Protein AF-A0A2E0M430-F1 (afdb_monomer)

Radius of gyration: 18.65 Å; Cα contacts (8 Å, |Δi|>4): 397; chains: 1; bounding box: 48×38×46 Å

pLDDT: mean 89.62, std 14.91, range [31.72, 98.62]

Mean predicted aligned error: 10.92 Å

Structure (mmCIF, N/CA/C/O backbone):
data_AF-A0A2E0M430-F1
#
_entry.id   AF-A0A2E0M430-F1
#
loop_
_atom_site.group_PDB
_atom_site.id
_atom_site.type_symbol
_atom_site.label_atom_id
_atom_site.label_alt_id
_atom_site.label_comp_id
_atom_site.label_asym_id
_atom_site.label_entity_id
_atom_site.label_seq_id
_atom_site.pdbx_PDB_ins_code
_atom_site.Cartn_x
_atom_site.Cartn_y
_atom_site.Cartn_z
_atom_site.occupancy
_atom_site.B_iso_or_equiv
_atom_site.auth_seq_id
_atom_site.auth_comp_id
_atom_site.auth_asym_id
_atom_site.auth_atom_id
_atom_site.pdbx_PDB_model_num
ATOM 1 N N . MET A 1 1 ? 31.545 7.958 -3.749 1.00 36.84 1 MET A N 1
ATOM 2 C CA . MET A 1 1 ? 31.558 6.538 -4.161 1.00 36.84 1 MET A CA 1
ATOM 3 C C . MET A 1 1 ? 31.028 6.498 -5.579 1.00 36.84 1 MET A C 1
ATOM 5 O O . MET A 1 1 ? 30.070 7.212 -5.842 1.00 36.84 1 MET A O 1
ATOM 9 N N . ALA A 1 2 ? 31.711 5.806 -6.490 1.00 31.72 2 ALA A N 1
ATOM 10 C CA . ALA A 1 2 ? 31.330 5.776 -7.898 1.00 31.72 2 ALA A CA 1
ATOM 11 C C . ALA A 1 2 ? 29.952 5.115 -8.036 1.00 31.72 2 ALA A C 1
ATOM 13 O O . ALA A 1 2 ? 29.772 3.980 -7.598 1.00 31.72 2 ALA A O 1
ATOM 14 N N . HIS A 1 3 ? 28.984 5.845 -8.589 1.00 38.06 3 HIS A N 1
ATOM 15 C CA . HIS A 1 3 ? 27.772 5.244 -9.122 1.00 38.06 3 HIS A CA 1
ATOM 16 C C . HIS A 1 3 ? 28.215 4.299 -10.240 1.00 38.06 3 HIS A C 1
ATOM 18 O O . HIS A 1 3 ? 28.780 4.756 -11.229 1.00 38.06 3 HIS A O 1
ATOM 24 N N . ILE A 1 4 ? 28.029 2.992 -10.067 1.00 46.56 4 ILE A N 1
ATOM 25 C CA . ILE A 1 4 ? 28.077 2.079 -11.208 1.00 46.56 4 ILE A CA 1
ATOM 26 C C . ILE A 1 4 ? 26.685 2.175 -11.823 1.00 46.56 4 ILE A C 1
ATOM 28 O O . ILE A 1 4 ? 25.746 1.519 -11.377 1.00 46.56 4 ILE A O 1
ATOM 32 N N . GLU A 1 5 ? 26.530 3.119 -12.745 1.00 54.91 5 GLU A N 1
ATOM 33 C CA . GLU A 1 5 ? 25.346 3.218 -13.588 1.00 54.91 5 GLU A CA 1
ATOM 34 C C . GLU A 1 5 ? 25.399 2.063 -14.595 1.00 54.91 5 GLU A C 1
ATOM 36 O O . GLU A 1 5 ? 26.363 1.932 -15.347 1.00 54.91 5 GLU A O 1
ATOM 41 N N . SER A 1 6 ? 24.388 1.190 -14.584 1.00 75.62 6 SER A N 1
ATOM 42 C CA . SER A 1 6 ? 24.166 0.263 -15.692 1.00 75.62 6 SER A CA 1
ATOM 43 C C . SER A 1 6 ? 23.549 1.072 -16.832 1.00 75.62 6 SER A C 1
ATOM 45 O O . SER A 1 6 ? 22.394 1.500 -16.743 1.00 75.62 6 SER A O 1
ATOM 47 N N . GLU A 1 7 ? 24.318 1.327 -17.880 1.00 85.25 7 GLU A N 1
ATOM 48 C CA . GLU A 1 7 ? 23.845 2.062 -19.045 1.00 85.25 7 GLU A CA 1
ATOM 49 C C . GLU A 1 7 ? 23.079 1.123 -19.972 1.00 85.25 7 GLU A C 1
ATOM 51 O O . GLU A 1 7 ? 23.437 -0.041 -20.162 1.00 85.25 7 GLU A O 1
ATOM 56 N N . PHE A 1 8 ? 21.992 1.631 -20.544 1.00 89.75 8 PHE A N 1
ATOM 57 C CA . PHE A 1 8 ? 21.280 0.933 -21.604 1.00 89.75 8 PHE A CA 1
ATOM 58 C C . PHE A 1 8 ? 22.184 0.822 -22.837 1.00 89.75 8 PHE A C 1
ATOM 60 O O . PHE A 1 8 ? 22.677 1.835 -23.331 1.00 89.75 8 PHE A O 1
ATOM 67 N N . GLU A 1 9 ? 22.354 -0.389 -23.367 1.00 91.31 9 GLU A N 1
ATOM 68 C CA . GLU A 1 9 ? 23.136 -0.605 -24.584 1.00 91.31 9 GLU A CA 1
ATOM 69 C C . GLU A 1 9 ? 22.251 -0.638 -25.830 1.00 91.31 9 GLU A C 1
ATOM 71 O O . GLU A 1 9 ? 22.467 0.112 -26.783 1.00 91.31 9 GLU A O 1
ATOM 76 N N . ARG A 1 10 ? 21.275 -1.555 -25.864 1.00 91.94 10 ARG A N 1
ATOM 77 C CA . ARG A 1 10 ? 20.432 -1.797 -27.044 1.00 91.94 10 ARG A CA 1
ATOM 78 C C . ARG A 1 10 ? 19.183 -2.608 -26.720 1.00 91.94 10 ARG A C 1
ATOM 80 O O . ARG A 1 10 ? 19.092 -3.262 -25.682 1.00 91.94 10 ARG A O 1
ATOM 87 N N . HIS A 1 11 ? 18.266 -2.616 -27.681 1.00 94.06 11 HIS A N 1
ATOM 88 C CA . HIS A 1 11 ? 17.138 -3.538 -27.736 1.00 94.06 11 HIS A CA 1
ATOM 89 C C . HIS A 1 11 ? 17.471 -4.791 -28.564 1.00 94.06 11 HIS A C 1
ATOM 91 O O . HIS A 1 11 ? 18.185 -4.712 -29.564 1.00 94.06 11 HIS A O 1
ATOM 97 N N . GLU A 1 12 ? 16.919 -5.932 -28.161 1.00 93.00 12 GLU A N 1
ATOM 98 C CA . GLU A 1 12 ? 17.000 -7.236 -28.820 1.00 93.00 12 GLU A CA 1
ATOM 99 C C . GLU A 1 12 ? 15.613 -7.914 -28.870 1.00 93.00 12 GLU A C 1
ATOM 101 O O . GLU A 1 12 ? 14.708 -7.556 -28.102 1.00 93.00 12 GLU A O 1
ATOM 106 N N . PRO A 1 13 ? 15.436 -8.936 -29.727 1.00 93.56 13 PRO A N 1
ATOM 107 C CA . PRO A 1 13 ? 14.280 -9.816 -29.657 1.00 93.56 13 PRO A CA 1
ATOM 108 C C . PRO A 1 13 ? 14.207 -10.571 -28.323 1.00 93.56 13 PRO A C 1
ATOM 110 O O . PRO A 1 13 ? 15.214 -11.027 -27.774 1.00 93.56 13 PRO A O 1
ATOM 113 N N . CYS A 1 14 ? 12.997 -10.738 -27.793 1.00 90.81 14 CYS A N 1
ATOM 114 C CA . CYS A 1 14 ? 12.747 -11.529 -26.598 1.00 90.81 14 CYS A CA 1
ATOM 115 C C . CYS A 1 14 ? 12.409 -12.975 -26.966 1.00 90.81 14 CYS A C 1
ATOM 117 O O . CYS A 1 14 ? 11.345 -13.251 -27.513 1.00 90.81 14 CYS A O 1
ATOM 119 N N . GLU A 1 15 ? 13.267 -13.913 -26.572 1.00 90.88 15 GLU A N 1
ATOM 120 C CA . GLU A 1 15 ? 13.052 -15.350 -26.790 1.00 90.88 15 GLU A CA 1
ATOM 121 C C . GLU A 1 15 ? 11.847 -15.909 -26.016 1.00 90.88 15 GLU A C 1
ATOM 123 O O . GLU A 1 15 ? 11.256 -16.899 -26.434 1.00 90.88 15 GLU A O 1
ATOM 128 N N . ASN A 1 16 ? 11.452 -15.271 -24.906 1.00 88.44 16 ASN A N 1
ATOM 129 C CA . ASN A 1 16 ? 10.376 -15.774 -24.050 1.00 88.44 16 ASN A CA 1
ATOM 130 C C . ASN A 1 16 ? 8.971 -15.406 -24.558 1.00 88.44 16 ASN A C 1
ATOM 132 O O . ASN A 1 16 ? 8.047 -16.203 -24.446 1.00 88.44 16 ASN A O 1
ATOM 136 N N . CYS A 1 17 ? 8.787 -14.199 -25.104 1.00 89.00 17 CYS A N 1
ATOM 137 C CA . CYS A 1 17 ? 7.479 -13.747 -25.601 1.00 89.00 17 CYS A CA 1
ATOM 138 C C . CYS A 1 17 ? 7.423 -13.484 -27.108 1.00 89.00 17 CYS A C 1
ATOM 140 O O . CYS A 1 17 ? 6.365 -13.123 -27.616 1.00 89.00 17 CYS A O 1
ATOM 142 N N . GLY A 1 18 ? 8.539 -13.638 -27.825 1.00 88.31 18 GLY A N 1
ATOM 143 C CA . GLY A 1 18 ? 8.613 -13.428 -29.271 1.00 88.31 18 GLY A CA 1
ATOM 144 C C . GLY A 1 18 ? 8.567 -11.962 -29.711 1.00 88.31 18 GLY A C 1
ATOM 145 O O . GLY A 1 18 ? 8.446 -11.697 -30.904 1.00 88.31 18 GLY A O 1
ATOM 146 N N . SER A 1 19 ? 8.654 -11.001 -28.783 1.00 90.38 19 SER A N 1
ATOM 147 C CA . SER A 1 19 ? 8.778 -9.585 -29.146 1.00 90.38 19 SER A CA 1
ATOM 148 C C . SER A 1 19 ? 10.060 -9.346 -29.949 1.00 90.38 19 SER A C 1
ATOM 150 O O . SER A 1 19 ? 11.094 -9.936 -29.649 1.00 90.38 19 SER A O 1
ATOM 152 N N . SER A 1 20 ? 10.003 -8.471 -30.951 1.00 89.25 20 SER A N 1
ATOM 153 C CA . SER A 1 20 ? 11.133 -8.130 -31.822 1.00 89.25 20 SER A CA 1
ATOM 154 C C . SER A 1 20 ? 12.193 -7.242 -31.169 1.00 89.25 20 SER A C 1
ATOM 156 O O . SER A 1 20 ? 13.351 -7.294 -31.570 1.00 89.25 20 SER A O 1
ATOM 158 N N . ASP A 1 21 ? 11.803 -6.413 -30.205 1.00 88.88 21 ASP A N 1
ATOM 159 C CA . ASP A 1 21 ? 12.603 -5.274 -29.742 1.00 88.88 21 ASP A CA 1
ATOM 160 C C . ASP A 1 21 ? 12.338 -4.882 -28.279 1.00 88.88 21 ASP A C 1
ATOM 162 O O . ASP A 1 21 ? 12.899 -3.912 -27.783 1.00 88.88 21 ASP A O 1
ATOM 166 N N . ALA A 1 22 ? 11.515 -5.627 -27.537 1.00 88.31 22 ALA A N 1
ATOM 167 C CA . ALA A 1 22 ? 11.206 -5.259 -26.156 1.00 88.31 22 ALA A CA 1
ATOM 168 C C . ALA A 1 22 ? 12.265 -5.678 -25.127 1.00 88.31 22 ALA A C 1
ATOM 170 O O . ALA A 1 22 ? 12.126 -5.315 -23.961 1.00 88.31 22 ALA A O 1
ATOM 171 N N . LYS A 1 23 ? 13.270 -6.489 -25.483 1.00 94.81 23 LYS A N 1
ATOM 172 C CA . LYS A 1 23 ? 14.323 -6.915 -24.546 1.00 94.81 23 LYS A CA 1
ATOM 173 C C . LYS A 1 23 ? 15.443 -5.878 -24.543 1.00 94.81 23 LYS A C 1
ATOM 175 O O . LYS A 1 23 ? 16.170 -5.777 -25.520 1.00 94.81 23 LYS A O 1
ATOM 180 N N . ALA A 1 24 ? 15.606 -5.127 -23.460 1.00 93.81 24 ALA A N 1
ATOM 181 C CA . ALA A 1 24 ? 16.749 -4.238 -23.276 1.00 93.81 24 ALA A CA 1
ATOM 182 C C . ALA A 1 24 ? 17.939 -4.986 -22.668 1.00 93.81 24 ALA A C 1
ATOM 184 O O . ALA A 1 24 ? 17.765 -5.770 -21.732 1.00 93.81 24 ALA A O 1
ATOM 185 N N . ILE A 1 25 ? 19.131 -4.721 -23.201 1.00 91.56 25 ILE A N 1
ATOM 186 C CA . ILE A 1 25 ? 20.424 -5.179 -22.685 1.00 91.56 25 ILE A CA 1
ATOM 187 C C . ILE A 1 25 ? 21.137 -3.994 -22.034 1.00 91.56 25 ILE A C 1
ATOM 189 O O . ILE A 1 25 ? 21.168 -2.903 -22.612 1.00 91.56 25 ILE A O 1
ATOM 193 N N . TYR A 1 26 ? 21.707 -4.219 -20.853 1.00 91.06 26 TYR A N 1
ATOM 194 C CA . TYR A 1 26 ? 22.439 -3.216 -20.084 1.00 91.06 26 TYR A CA 1
ATOM 195 C C . TYR A 1 26 ? 23.925 -3.569 -19.984 1.00 91.06 26 TYR A C 1
ATOM 197 O O . TYR A 1 26 ? 24.311 -4.729 -20.139 1.00 91.06 26 TYR A O 1
ATOM 205 N N . SER A 1 27 ? 24.755 -2.560 -19.718 1.00 86.88 27 SER A N 1
ATOM 206 C CA . SER A 1 27 ? 26.220 -2.668 -19.723 1.00 86.88 27 SER A CA 1
ATOM 207 C C . SER A 1 27 ? 26.807 -3.602 -18.656 1.00 86.88 27 SER A C 1
ATOM 209 O O . SER A 1 27 ? 27.938 -4.060 -18.787 1.00 86.88 27 SER A O 1
ATOM 211 N N . ASP A 1 28 ? 26.043 -3.934 -17.617 1.00 78.62 28 ASP A N 1
ATOM 212 C CA . ASP A 1 28 ? 26.389 -4.929 -16.589 1.00 78.62 28 ASP A CA 1
ATOM 213 C C . ASP A 1 28 ? 25.981 -6.370 -16.984 1.00 78.62 28 ASP A C 1
ATOM 215 O O . ASP A 1 28 ? 26.118 -7.322 -16.210 1.00 78.62 28 ASP A O 1
ATOM 219 N N . GLY A 1 29 ? 25.474 -6.547 -18.207 1.00 82.69 29 GLY A N 1
ATOM 220 C CA . GLY A 1 29 ? 25.079 -7.825 -18.786 1.00 82.69 29 GLY A CA 1
ATOM 221 C C . GLY A 1 29 ? 23.689 -8.313 -18.377 1.00 82.69 29 GLY A C 1
ATOM 222 O O . GLY A 1 29 ? 23.277 -9.377 -18.846 1.00 82.69 29 GLY A O 1
ATOM 223 N N . HIS A 1 30 ? 22.948 -7.591 -17.526 1.00 87.12 30 HIS A N 1
ATOM 224 C CA . HIS A 1 30 ? 21.564 -7.967 -17.240 1.00 87.12 30 HIS A CA 1
ATOM 225 C C . HIS A 1 30 ? 20.644 -7.583 -18.409 1.00 87.12 30 HIS A C 1
ATOM 227 O O . HIS A 1 30 ? 20.937 -6.683 -19.199 1.00 87.12 30 HIS A O 1
ATOM 233 N N . SER A 1 31 ? 19.508 -8.273 -18.531 1.00 91.12 31 SER A N 1
ATOM 234 C CA . SER A 1 31 ? 18.478 -7.908 -19.510 1.00 91.12 31 SER A CA 1
ATOM 235 C C . SER A 1 31 ? 17.102 -7.819 -18.878 1.00 91.12 31 SER A C 1
ATOM 237 O O . SER A 1 31 ? 16.826 -8.514 -17.899 1.00 91.12 31 SER A O 1
ATOM 239 N N . PHE A 1 32 ? 16.236 -6.975 -19.434 1.00 91.88 32 PHE A N 1
ATOM 240 C CA . PHE A 1 32 ? 14.836 -6.855 -19.032 1.00 91.88 32 PHE A CA 1
ATOM 241 C C . PHE A 1 32 ? 13.941 -6.711 -20.262 1.00 91.88 32 PHE A C 1
ATOM 243 O O . PHE A 1 32 ? 14.184 -5.860 -21.115 1.00 91.88 32 PHE A O 1
ATOM 250 N N . CYS A 1 33 ? 12.899 -7.538 -20.367 1.00 91.69 33 CYS A N 1
ATOM 251 C CA . CYS A 1 33 ? 11.902 -7.406 -21.424 1.00 91.69 33 CYS A CA 1
ATOM 252 C C . CYS A 1 33 ? 10.705 -6.565 -20.974 1.00 91.69 33 CYS A C 1
ATOM 254 O O . CYS A 1 33 ? 9.961 -6.979 -20.091 1.00 91.69 33 CYS A O 1
ATOM 256 N N . PHE A 1 34 ? 10.447 -5.444 -21.645 1.00 89.44 34 PHE A N 1
ATOM 257 C CA . PHE A 1 34 ? 9.330 -4.544 -21.335 1.00 89.44 34 PHE A CA 1
ATOM 258 C C . PHE A 1 34 ? 7.941 -5.092 -21.700 1.00 89.44 34 PHE A C 1
ATOM 260 O O . PHE A 1 34 ? 6.943 -4.487 -21.332 1.00 89.44 34 PHE A O 1
ATOM 267 N N . VAL A 1 35 ? 7.856 -6.232 -22.399 1.00 85.56 35 VAL A N 1
ATOM 268 C CA . VAL A 1 35 ? 6.575 -6.877 -22.750 1.00 85.56 35 VAL A CA 1
ATOM 269 C C . VAL A 1 35 ? 6.210 -7.981 -21.761 1.00 85.56 35 VAL A C 1
ATOM 271 O O . VAL A 1 35 ? 5.104 -8.002 -21.235 1.00 85.56 35 VAL A O 1
ATOM 274 N N . CYS A 1 36 ? 7.120 -8.923 -21.505 1.00 86.62 36 CYS A N 1
ATOM 275 C CA . CYS A 1 36 ? 6.838 -10.078 -20.641 1.00 86.62 36 CYS A CA 1
ATOM 276 C C . CYS A 1 36 ? 7.498 -9.999 -19.263 1.00 86.62 36 CYS A C 1
ATOM 278 O O . CYS A 1 36 ? 7.412 -10.949 -18.489 1.00 86.62 36 CYS A O 1
ATOM 280 N N . HIS A 1 37 ? 8.202 -8.901 -18.978 1.00 86.44 37 HIS A N 1
ATOM 281 C CA . HIS A 1 37 ? 8.904 -8.633 -17.719 1.00 86.44 37 HIS A CA 1
ATOM 282 C C . HIS A 1 37 ? 9.927 -9.711 -17.330 1.00 86.44 37 HIS A C 1
ATOM 284 O O . HIS A 1 37 ? 10.316 -9.833 -16.169 1.00 86.44 37 HIS A O 1
ATOM 290 N N . THR A 1 38 ? 10.389 -10.501 -18.305 1.00 84.62 38 THR A N 1
ATOM 291 C CA . THR A 1 38 ? 11.452 -11.487 -18.092 1.00 84.62 38 THR A CA 1
ATOM 292 C C . THR A 1 38 ? 12.774 -10.757 -17.899 1.00 84.62 38 THR A C 1
ATOM 294 O O . THR A 1 38 ? 13.161 -9.952 -18.748 1.00 84.62 38 THR A O 1
ATOM 297 N N . ARG A 1 39 ? 13.456 -11.041 -16.783 1.00 88.19 39 ARG A N 1
ATOM 298 C CA . ARG A 1 39 ? 14.770 -10.489 -16.439 1.00 88.19 39 ARG A CA 1
ATOM 299 C C . ARG A 1 39 ? 15.815 -11.600 -16.413 1.00 88.19 39 ARG A C 1
ATOM 301 O O . ARG A 1 39 ? 15.568 -12.639 -15.806 1.00 88.19 39 ARG A O 1
ATOM 308 N N . THR A 1 40 ? 16.978 -11.368 -17.014 1.00 87.38 40 THR A N 1
ATOM 309 C CA . THR A 1 40 ? 18.158 -12.236 -16.852 1.00 87.38 40 THR A CA 1
ATOM 310 C C . THR A 1 40 ? 19.217 -11.512 -16.036 1.00 87.38 40 THR A C 1
ATOM 312 O O . THR A 1 40 ? 19.417 -10.311 -16.217 1.00 87.38 40 THR A O 1
ATOM 315 N N . SER A 1 41 ? 19.885 -12.229 -15.137 1.00 79.50 41 SER A N 1
ATOM 316 C CA . SER A 1 41 ? 21.014 -11.699 -14.367 1.00 79.50 41 SER A CA 1
ATOM 317 C C . SER A 1 41 ? 22.242 -11.511 -15.266 1.00 79.50 41 SER A C 1
ATOM 319 O O . SER A 1 41 ? 22.431 -12.289 -16.201 1.00 79.50 41 SER A O 1
ATOM 321 N N . GLY A 1 42 ? 23.044 -10.478 -14.995 1.00 75.56 42 GLY A N 1
ATOM 322 C CA . GLY A 1 42 ? 24.312 -10.221 -15.683 1.00 75.56 42 GLY A CA 1
ATOM 323 C C . GLY A 1 42 ? 25.481 -11.056 -15.153 1.00 75.56 42 GLY A C 1
ATOM 324 O O . GLY A 1 42 ? 25.305 -11.898 -14.272 1.00 75.56 42 GLY A O 1
ATOM 325 N N . ASN A 1 43 ? 26.677 -10.819 -15.704 1.00 58.94 43 ASN A N 1
ATOM 326 C CA . ASN A 1 43 ? 27.905 -11.576 -15.397 1.00 58.94 43 ASN A CA 1
ATOM 327 C C . ASN A 1 43 ? 28.525 -11.244 -14.033 1.00 58.94 43 ASN A C 1
ATOM 329 O O . ASN A 1 43 ? 29.445 -11.929 -13.589 1.00 58.94 43 ASN A O 1
ATOM 333 N N . GLU A 1 44 ? 28.018 -10.222 -13.358 1.00 51.03 44 GLU A N 1
ATOM 334 C CA . GLU A 1 44 ? 28.386 -9.901 -11.992 1.00 51.03 44 GLU A CA 1
ATOM 335 C C . GLU A 1 44 ? 27.151 -10.107 -11.115 1.00 51.03 44 GLU A C 1
ATOM 337 O O . GLU A 1 44 ? 26.075 -9.581 -11.404 1.00 51.03 44 GLU A O 1
ATOM 342 N N . GLU A 1 45 ? 27.291 -10.873 -10.027 1.00 44.47 45 GLU A N 1
ATOM 343 C CA . GLU A 1 45 ? 26.371 -10.783 -8.893 1.00 44.47 45 GLU A CA 1
ATOM 344 C C . GLU A 1 45 ? 26.530 -9.385 -8.281 1.00 44.47 45 GLU A C 1
ATOM 346 O O . GLU A 1 45 ? 27.162 -9.189 -7.240 1.00 44.47 45 GLU A O 1
ATOM 351 N N . THR A 1 46 ? 25.990 -8.372 -8.953 1.00 42.41 46 THR A N 1
ATOM 352 C CA . THR A 1 46 ? 25.855 -7.033 -8.410 1.00 42.41 46 THR A CA 1
ATOM 353 C C . THR A 1 46 ? 24.811 -7.118 -7.306 1.00 42.41 46 THR A C 1
ATOM 355 O O . THR A 1 46 ? 23.606 -6.951 -7.495 1.00 42.41 46 THR A O 1
ATOM 358 N N . ASN A 1 47 ? 25.291 -7.408 -6.095 1.00 40.56 47 ASN A N 1
ATOM 359 C CA . ASN A 1 47 ? 24.605 -7.033 -4.872 1.00 40.56 47 ASN A CA 1
ATOM 360 C C . ASN A 1 47 ? 24.418 -5.514 -4.932 1.00 40.56 47 ASN A C 1
ATOM 362 O O . ASN A 1 47 ? 25.280 -4.752 -4.490 1.00 40.56 47 ASN A O 1
ATOM 366 N N . HIS A 1 48 ? 23.296 -5.067 -5.498 1.00 40.06 48 HIS A N 1
ATOM 367 C CA . HIS A 1 48 ? 22.802 -3.705 -5.366 1.00 40.06 48 HIS A CA 1
ATOM 368 C C . HIS A 1 48 ? 22.397 -3.485 -3.905 1.00 40.06 48 HIS A C 1
ATOM 370 O O . HIS A 1 48 ? 21.229 -3.299 -3.577 1.00 40.06 48 HIS A O 1
ATOM 376 N N . ASN A 1 49 ? 23.376 -3.486 -3.003 1.00 37.62 49 ASN A N 1
ATOM 377 C CA . ASN A 1 49 ? 23.239 -2.892 -1.691 1.00 37.62 49 ASN A CA 1
ATOM 378 C C . ASN A 1 49 ? 23.302 -1.378 -1.894 1.00 37.62 49 ASN A C 1
ATOM 380 O O . ASN A 1 49 ? 24.266 -0.714 -1.515 1.00 37.62 49 ASN A O 1
ATOM 384 N N . HIS A 1 50 ? 22.246 -0.814 -2.485 1.00 40.12 50 HIS A N 1
ATOM 385 C CA . HIS A 1 50 ? 21.867 0.538 -2.121 1.00 40.12 50 HIS A CA 1
ATOM 386 C C . HIS A 1 50 ? 21.524 0.466 -0.637 1.00 40.12 50 HIS A C 1
ATOM 388 O O . HIS A 1 50 ? 20.397 0.155 -0.259 1.00 40.12 50 HIS A O 1
ATOM 394 N N . ALA A 1 51 ? 22.525 0.695 0.211 1.00 39.06 51 ALA A N 1
ATOM 395 C CA . ALA A 1 51 ? 22.313 1.003 1.610 1.00 39.06 51 ALA A CA 1
ATOM 396 C C . ALA A 1 51 ? 21.604 2.363 1.650 1.00 39.06 51 ALA A C 1
ATOM 398 O O . ALA A 1 51 ? 22.218 3.411 1.845 1.00 39.06 51 ALA A O 1
ATOM 399 N N . MET A 1 52 ? 20.301 2.348 1.366 1.00 46.91 52 MET A N 1
ATOM 400 C CA . MET A 1 52 ? 19.417 3.449 1.687 1.00 46.91 52 MET A CA 1
ATOM 401 C C . MET A 1 52 ? 19.508 3.658 3.194 1.00 46.91 52 MET A C 1
ATOM 403 O O . MET A 1 52 ? 19.651 2.699 3.953 1.00 46.91 52 MET A O 1
ATOM 407 N N . SER A 1 53 ? 19.476 4.920 3.617 1.00 46.59 53 SER A N 1
ATOM 408 C CA . SER A 1 53 ? 19.427 5.300 5.027 1.00 46.59 53 SER A CA 1
ATOM 409 C C . SER A 1 53 ? 18.426 4.407 5.770 1.00 46.59 53 SER A C 1
ATOM 411 O O . SER A 1 53 ? 17.217 4.547 5.600 1.00 46.59 53 SER A O 1
ATOM 413 N N . THR A 1 54 ? 18.931 3.497 6.604 1.00 53.38 54 THR A N 1
ATOM 414 C CA . THR A 1 54 ? 18.123 2.565 7.406 1.00 53.38 54 THR A CA 1
ATOM 415 C C . THR A 1 54 ? 17.357 3.274 8.521 1.00 53.38 54 THR A C 1
ATOM 417 O O . THR A 1 54 ? 16.498 2.679 9.163 1.00 53.38 54 THR A O 1
ATOM 420 N N . ASN A 1 55 ? 17.646 4.558 8.751 1.00 65.69 55 ASN A N 1
ATOM 421 C CA . ASN A 1 55 ? 17.017 5.376 9.774 1.00 65.69 55 ASN A CA 1
ATOM 422 C C . ASN A 1 55 ? 15.884 6.213 9.160 1.00 65.69 55 ASN A C 1
ATOM 424 O O . ASN A 1 55 ? 15.978 7.434 9.037 1.00 65.69 55 ASN A O 1
ATOM 428 N N . VAL A 1 56 ? 14.831 5.535 8.700 1.00 82.19 56 VAL A N 1
ATOM 429 C CA . VAL A 1 56 ? 13.622 6.200 8.199 1.00 82.19 56 VAL A CA 1
ATOM 430 C C . VAL A 1 56 ? 12.908 6.845 9.375 1.00 82.19 56 VAL A C 1
ATOM 432 O O . VAL A 1 56 ? 12.630 6.194 10.379 1.00 82.19 56 VAL A O 1
ATOM 435 N N . GLN A 1 57 ? 12.600 8.130 9.245 1.00 89.88 57 GLN A N 1
ATOM 436 C CA . GLN A 1 57 ? 11.840 8.884 10.232 1.00 89.88 57 GLN A CA 1
ATOM 437 C C . GLN A 1 57 ? 10.528 9.348 9.615 1.00 89.88 57 GLN A C 1
ATOM 439 O O . GLN A 1 57 ? 10.458 9.660 8.425 1.00 89.88 57 GLN A O 1
ATOM 444 N N . ILE A 1 58 ? 9.482 9.412 10.435 1.00 93.62 58 ILE A N 1
ATOM 445 C CA . ILE A 1 58 ? 8.207 9.969 9.997 1.00 93.62 58 ILE A CA 1
ATOM 446 C C . ILE A 1 58 ? 8.365 11.481 9.823 1.00 93.62 58 ILE A C 1
ATOM 448 O O . ILE A 1 58 ? 8.611 12.221 10.772 1.00 93.62 58 ILE A O 1
ATOM 452 N N . GLN A 1 59 ? 8.185 11.922 8.589 1.00 95.81 59 GLN A N 1
ATOM 453 C CA . GLN A 1 59 ? 8.118 13.304 8.141 1.00 95.81 59 GLN A CA 1
ATOM 454 C C . GLN A 1 59 ? 6.696 13.685 7.718 1.00 95.81 59 GLN A C 1
ATOM 456 O O . GLN A 1 59 ? 5.914 12.849 7.241 1.00 95.81 59 GLN A O 1
ATOM 461 N N . GLY A 1 60 ? 6.391 14.973 7.856 1.00 96.38 60 GLY A N 1
ATOM 462 C CA . GLY A 1 60 ? 5.076 15.524 7.562 1.00 96.38 60 GLY A CA 1
ATOM 463 C C . GLY A 1 60 ? 4.019 15.181 8.612 1.00 96.38 60 GLY A C 1
ATOM 464 O O . GLY A 1 60 ? 4.310 14.662 9.690 1.00 96.38 60 GLY A O 1
ATOM 465 N N . SER A 1 61 ? 2.766 15.481 8.286 1.00 97.88 61 SER A N 1
ATOM 466 C CA . SER A 1 61 ? 1.612 15.183 9.136 1.00 97.88 61 SER A CA 1
ATOM 467 C C . SER A 1 61 ? 0.399 14.755 8.317 1.00 97.88 61 SER A C 1
ATOM 469 O O . SER A 1 61 ? 0.313 15.009 7.111 1.00 97.88 61 SER A O 1
ATOM 471 N N . ALA A 1 62 ? -0.556 14.085 8.963 1.00 97.88 62 ALA A N 1
ATOM 472 C CA . ALA A 1 62 ? -1.838 13.794 8.342 1.00 97.88 62 ALA A CA 1
ATOM 473 C C . ALA A 1 62 ? -2.558 15.099 7.983 1.00 97.88 62 ALA A C 1
ATOM 475 O O . ALA A 1 62 ? -2.622 16.032 8.778 1.00 97.88 62 ALA A O 1
ATOM 476 N N . GLN A 1 63 ? -3.106 15.152 6.772 1.00 98.06 63 GLN A N 1
ATOM 477 C CA . GLN A 1 63 ? -3.943 16.252 6.306 1.00 98.06 63 GLN A CA 1
ATOM 478 C C . GLN A 1 63 ? -5.058 15.692 5.433 1.00 98.06 63 GLN A C 1
ATOM 480 O O . GLN A 1 63 ? -4.861 14.715 4.710 1.00 98.06 63 GLN A O 1
ATOM 485 N N . ARG A 1 64 ? -6.227 16.336 5.450 1.00 97.75 64 ARG A N 1
ATOM 486 C CA . ARG A 1 64 ? -7.354 15.945 4.597 1.00 97.75 64 ARG A CA 1
ATOM 487 C C . ARG A 1 64 ? -7.000 16.077 3.110 1.00 97.75 64 ARG A C 1
ATOM 489 O O . ARG A 1 64 ? -6.679 17.166 2.633 1.00 97.75 64 ARG A O 1
ATOM 496 N N . LEU A 1 65 ? -7.181 15.008 2.334 1.00 97.19 65 LEU A N 1
ATOM 497 C CA . LEU A 1 65 ? -7.012 15.023 0.878 1.00 97.19 65 LEU A CA 1
ATOM 498 C C . LEU A 1 65 ? -8.346 15.348 0.192 1.00 97.19 65 LEU A C 1
ATOM 500 O O . LEU A 1 65 ? -9.040 14.469 -0.317 1.00 97.19 65 LEU A O 1
ATOM 504 N N . GLN A 1 66 ? -8.703 16.635 0.150 1.00 96.12 66 GLN A N 1
ATOM 505 C CA . GLN A 1 66 ? -10.018 17.108 -0.319 1.00 96.12 66 GLN A CA 1
ATOM 506 C C . GLN A 1 66 ? -10.416 16.581 -1.708 1.00 96.12 66 GLN A C 1
ATOM 508 O O . GLN A 1 66 ? -11.516 16.066 -1.872 1.00 96.12 66 GLN A O 1
ATOM 513 N N . LYS A 1 67 ? -9.507 16.636 -2.694 1.00 94.50 67 LYS A N 1
ATOM 514 C CA . LYS A 1 67 ? -9.770 16.165 -4.071 1.00 94.50 67 LYS A CA 1
ATOM 515 C C . LYS A 1 67 ? -10.019 14.656 -4.179 1.00 94.50 67 LYS A C 1
ATOM 517 O O . LYS A 1 67 ? -10.451 14.195 -5.228 1.00 94.50 67 LYS A O 1
ATOM 522 N N . ARG A 1 68 ? -9.687 13.892 -3.137 1.00 94.75 68 ARG A N 1
ATOM 523 C CA . ARG A 1 68 ? -9.869 12.437 -3.063 1.00 94.75 68 ARG A CA 1
ATOM 524 C C . ARG A 1 68 ? -10.973 12.031 -2.088 1.00 94.75 68 ARG A C 1
ATOM 526 O O . ARG A 1 68 ? -11.243 10.849 -1.956 1.00 94.75 68 ARG A O 1
ATOM 533 N N . GLY A 1 69 ? -11.578 12.992 -1.387 1.00 96.69 69 GLY A N 1
ATOM 534 C CA . GLY A 1 69 ? -12.577 12.708 -0.359 1.00 96.69 69 GLY A CA 1
ATOM 535 C C . GLY A 1 69 ? -12.029 12.015 0.895 1.00 96.69 69 GLY A C 1
ATOM 536 O O . GLY A 1 69 ? -12.828 11.610 1.724 1.00 96.69 69 GLY A O 1
ATOM 537 N N . ILE A 1 70 ? -10.706 11.912 1.075 1.00 98.38 70 ILE A N 1
ATOM 538 C CA . ILE A 1 70 ? -10.097 11.199 2.212 1.00 98.38 70 ILE A CA 1
ATOM 539 C C . ILE A 1 70 ? -9.906 12.161 3.387 1.00 98.38 70 ILE A C 1
ATOM 541 O O . ILE A 1 70 ? -9.320 13.238 3.229 1.00 98.38 70 ILE A O 1
ATOM 545 N N . THR A 1 71 ? -10.416 11.786 4.559 1.00 98.44 71 THR A N 1
ATOM 546 C CA . THR A 1 71 ? -10.340 12.558 5.802 1.00 98.44 71 THR A CA 1
ATOM 547 C C . THR A 1 71 ? -8.940 12.533 6.412 1.00 98.44 71 THR A C 1
ATOM 549 O O . THR A 1 71 ? -8.142 11.626 6.183 1.00 98.44 71 THR A O 1
ATOM 552 N N . GLU A 1 72 ? -8.642 13.531 7.246 1.00 98.44 72 GLU A N 1
ATOM 553 C CA . GLU A 1 72 ? -7.399 13.556 8.022 1.00 98.44 72 GLU A CA 1
ATOM 554 C C . GLU A 1 72 ? -7.283 12.344 8.960 1.00 98.44 72 GLU A C 1
ATOM 556 O O . GLU A 1 72 ? -6.193 11.808 9.128 1.00 98.44 72 GLU A O 1
ATOM 561 N N . GLN A 1 73 ? -8.400 11.857 9.512 1.00 98.19 73 GLN A N 1
ATOM 562 C CA . GLN A 1 73 ? -8.422 10.674 10.374 1.00 98.19 73 GLN A CA 1
ATOM 563 C C . GLN A 1 73 ? -7.949 9.419 9.629 1.00 98.19 73 GLN A C 1
ATOM 565 O O . GLN A 1 73 ? -7.133 8.662 10.158 1.00 98.19 73 GLN A O 1
ATOM 570 N N . THR A 1 74 ? -8.410 9.213 8.395 1.00 98.44 74 THR A N 1
ATOM 571 C CA . THR A 1 74 ? -7.952 8.100 7.552 1.00 98.44 74 THR A CA 1
ATOM 5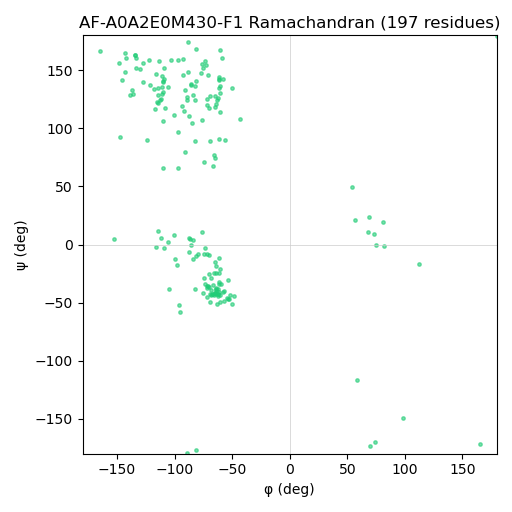72 C C . THR A 1 74 ? -6.486 8.260 7.177 1.00 98.44 74 THR A C 1
ATOM 574 O O . THR A 1 74 ? -5.714 7.313 7.325 1.00 98.44 74 THR A O 1
ATOM 577 N N . CYS A 1 75 ? -6.057 9.467 6.798 1.00 98.50 75 CYS A N 1
ATOM 578 C CA . CYS A 1 75 ? -4.641 9.760 6.575 1.00 98.50 75 CYS A CA 1
ATOM 579 C C . CYS A 1 75 ? -3.787 9.469 7.821 1.00 98.50 75 CYS A C 1
ATOM 581 O O . CYS A 1 75 ? -2.705 8.897 7.707 1.00 98.50 75 CYS A O 1
ATOM 583 N N . GLN A 1 76 ? -4.282 9.787 9.019 1.00 98.38 76 GLN A N 1
ATOM 584 C CA . GLN A 1 76 ? -3.599 9.510 10.281 1.00 98.38 76 GLN A CA 1
ATOM 585 C C . GLN A 1 76 ?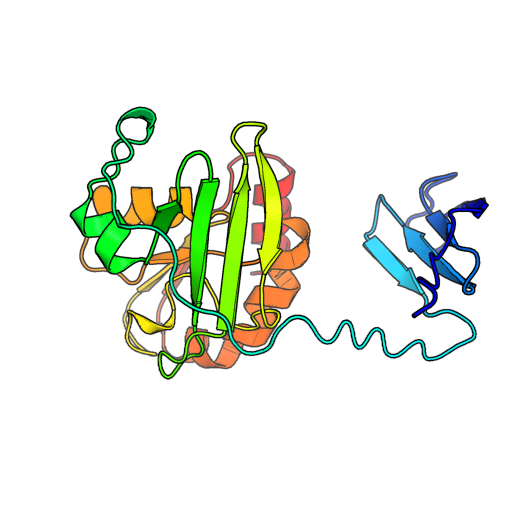 -3.527 8.016 10.602 1.00 98.38 76 GLN A C 1
ATOM 587 O O . GLN A 1 76 ? -2.497 7.553 11.102 1.00 98.38 76 GLN A O 1
ATOM 592 N N . LYS A 1 77 ? -4.600 7.270 10.313 1.00 97.88 77 LYS A N 1
ATOM 593 C CA . LYS A 1 77 ? -4.678 5.815 10.492 1.00 97.88 77 LYS A CA 1
ATOM 594 C C . LYS A 1 77 ? -3.667 5.098 9.596 1.00 97.88 77 LYS A C 1
ATOM 596 O O . LYS A 1 77 ? -2.881 4.307 10.098 1.00 97.88 77 LYS A O 1
ATOM 601 N N . TYR A 1 78 ? -3.657 5.420 8.305 1.00 98.31 78 TYR A N 1
ATOM 602 C CA . TYR A 1 78 ? -2.792 4.779 7.308 1.00 98.31 78 TYR A CA 1
ATOM 603 C C . TYR A 1 78 ? -1.397 5.392 7.190 1.00 98.31 78 TYR A C 1
ATOM 605 O O . TYR A 1 78 ? -0.597 4.931 6.383 1.00 98.31 78 TYR A O 1
ATOM 613 N N . LYS A 1 79 ? -1.093 6.434 7.973 1.00 98.19 79 LYS A N 1
ATOM 614 C CA . LYS A 1 79 ? 0.172 7.177 7.879 1.00 98.19 79 LYS A CA 1
ATOM 615 C C . LYS A 1 79 ? 0.422 7.677 6.448 1.00 98.19 79 LYS A C 1
ATOM 617 O O . LYS A 1 79 ? 1.493 7.505 5.878 1.00 98.19 79 LYS A O 1
ATOM 622 N N . VAL A 1 80 ? -0.597 8.310 5.868 1.00 98.44 80 VAL A N 1
ATOM 623 C CA . VAL A 1 80 ? -0.507 9.036 4.594 1.00 98.44 80 VAL A CA 1
ATOM 624 C C . VAL A 1 80 ? -0.314 10.511 4.897 1.00 98.44 80 VAL A C 1
ATOM 626 O O . VAL A 1 80 ? -1.277 11.213 5.211 1.00 98.44 80 VAL A O 1
ATOM 629 N N . PHE A 1 81 ? 0.932 10.974 4.878 1.00 98.38 81 PHE A N 1
ATOM 630 C CA . PHE A 1 81 ? 1.296 12.290 5.406 1.00 98.38 81 PHE A CA 1
ATOM 631 C C . PHE A 1 81 ? 1.714 13.261 4.312 1.00 98.38 81 PHE A C 1
ATOM 633 O O . PHE A 1 81 ? 2.349 12.896 3.323 1.00 98.38 81 PHE A O 1
ATOM 640 N N . ARG A 1 82 ? 1.358 14.526 4.520 1.00 97.44 82 ARG A N 1
ATOM 641 C CA . ARG A 1 82 ? 1.807 15.651 3.712 1.00 97.44 82 ARG A CA 1
ATOM 642 C C . ARG A 1 82 ? 3.104 16.193 4.302 1.00 97.44 82 ARG A C 1
ATOM 644 O O . ARG A 1 82 ? 3.130 16.580 5.468 1.00 97.44 82 ARG A O 1
ATOM 651 N N . ASP A 1 83 ? 4.143 16.259 3.484 1.00 96.50 83 ASP A N 1
ATOM 652 C CA . ASP A 1 83 ? 5.435 16.855 3.818 1.00 96.50 83 ASP A CA 1
ATOM 653 C C . ASP A 1 83 ? 5.751 17.940 2.779 1.00 96.50 83 ASP A C 1
ATOM 655 O O . ASP A 1 83 ? 6.241 17.669 1.682 1.00 96.50 83 ASP A O 1
ATOM 659 N N . GLY A 1 84 ? 5.316 19.170 3.064 1.00 94.62 84 GLY A N 1
ATOM 660 C CA . GLY A 1 84 ? 5.287 20.252 2.078 1.00 94.62 84 GLY A CA 1
ATOM 661 C C . GLY A 1 84 ? 4.428 19.899 0.854 1.00 94.62 84 GLY A C 1
ATOM 662 O O . GLY A 1 84 ? 3.213 19.691 0.952 1.00 94.62 84 GLY A O 1
ATOM 663 N N . GLU A 1 85 ? 5.064 19.831 -0.316 1.00 93.75 85 GLU A N 1
ATOM 664 C CA . GLU A 1 85 ? 4.411 19.445 -1.576 1.00 93.75 85 GLU A CA 1
ATOM 665 C C . GLU A 1 85 ? 4.411 17.926 -1.822 1.00 93.75 85 GLU A C 1
ATOM 667 O O . GLU A 1 85 ? 3.775 17.466 -2.774 1.00 93.75 85 GLU A O 1
ATOM 672 N N . LEU A 1 86 ? 5.097 17.152 -0.976 1.00 96.69 86 LEU A N 1
ATOM 673 C CA . LEU A 1 86 ? 5.197 15.701 -1.085 1.00 96.69 86 LEU A CA 1
ATOM 674 C C . LEU A 1 86 ? 4.049 15.013 -0.344 1.00 96.69 86 LEU A C 1
ATOM 676 O O . LEU A 1 86 ? 3.557 15.487 0.686 1.00 96.69 86 LEU A O 1
ATOM 680 N N . LEU A 1 87 ? 3.644 13.860 -0.869 1.00 97.88 87 LEU A N 1
ATOM 681 C CA . LEU A 1 87 ? 2.739 12.936 -0.198 1.00 97.88 87 LEU A CA 1
ATOM 682 C C . LEU A 1 87 ? 3.488 11.635 0.090 1.00 97.88 87 LEU A C 1
ATOM 684 O O . LEU A 1 87 ? 4.006 11.009 -0.831 1.00 97.88 87 LEU A O 1
ATOM 688 N N . ARG A 1 88 ? 3.549 11.241 1.359 1.00 97.94 88 ARG A N 1
ATOM 689 C CA . ARG A 1 88 ? 4.316 10.089 1.841 1.00 97.94 88 ARG A CA 1
ATOM 690 C C . ARG A 1 88 ? 3.368 8.988 2.304 1.00 97.94 88 ARG A C 1
ATOM 692 O O . ARG A 1 88 ? 2.473 9.255 3.103 1.00 97.94 88 ARG A O 1
ATOM 699 N N . PHE A 1 89 ? 3.581 7.769 1.821 1.00 97.88 89 PHE A N 1
ATOM 700 C CA . PHE A 1 89 ? 2.869 6.557 2.226 1.00 97.88 89 PHE A CA 1
ATOM 701 C C . PHE A 1 89 ? 3.833 5.672 3.009 1.00 97.88 89 PHE A C 1
ATOM 703 O O . PHE A 1 89 ? 4.755 5.103 2.422 1.00 97.88 89 PHE A O 1
ATOM 710 N N . TYR A 1 90 ? 3.663 5.595 4.329 1.00 97.44 90 TYR A N 1
ATOM 711 C CA . TYR A 1 90 ? 4.582 4.832 5.172 1.00 97.44 90 TYR A CA 1
ATOM 712 C C . TYR A 1 90 ? 4.262 3.337 5.180 1.00 97.44 90 TYR A C 1
ATOM 714 O O . TYR A 1 90 ? 3.112 2.925 5.334 1.00 97.44 90 TYR A O 1
ATOM 722 N N . TYR A 1 91 ? 5.316 2.536 5.067 1.00 97.12 91 TYR A N 1
ATOM 723 C CA . TYR A 1 91 ? 5.283 1.082 5.114 1.00 97.12 91 TYR A CA 1
ATOM 724 C C . TYR A 1 91 ? 5.912 0.580 6.404 1.00 97.12 91 TYR A C 1
ATOM 726 O O . TYR A 1 91 ? 6.907 1.124 6.891 1.00 97.12 91 TYR A O 1
ATOM 734 N N . PHE A 1 92 ? 5.324 -0.480 6.945 1.00 95.12 92 PHE A N 1
ATOM 735 C CA . PHE A 1 92 ? 5.704 -1.056 8.225 1.00 95.12 92 PHE A CA 1
ATOM 736 C C . PHE A 1 92 ? 5.807 -2.571 8.097 1.00 95.12 92 PHE A C 1
ATOM 738 O O . PHE A 1 92 ? 5.089 -3.178 7.299 1.00 95.12 92 PHE A O 1
ATOM 745 N N . THR A 1 93 ? 6.654 -3.191 8.912 1.00 92.62 93 THR A N 1
ATOM 746 C CA . THR A 1 93 ? 6.634 -4.645 9.103 1.00 92.62 93 THR A CA 1
ATOM 747 C C . THR A 1 93 ? 5.280 -5.092 9.664 1.00 92.62 93 THR A C 1
ATOM 749 O O . THR A 1 93 ? 4.493 -4.275 10.149 1.00 92.62 93 THR A O 1
ATOM 752 N N . SER A 1 94 ? 5.007 -6.400 9.644 1.00 88.69 94 SER A N 1
ATOM 753 C CA . SER A 1 94 ? 3.809 -6.978 10.276 1.00 88.69 94 SER A CA 1
ATOM 754 C C . SER A 1 94 ? 3.667 -6.587 11.750 1.00 88.69 94 SER A C 1
ATOM 756 O O . SER A 1 94 ? 2.550 -6.420 12.227 1.00 88.69 94 SER A O 1
ATOM 758 N N . ASP A 1 95 ? 4.792 -6.373 12.435 1.00 88.56 95 ASP A N 1
ATOM 759 C CA . ASP A 1 95 ? 4.854 -6.012 13.854 1.00 88.56 95 ASP A CA 1
ATOM 760 C C . ASP A 1 95 ? 4.771 -4.492 14.094 1.00 88.56 95 ASP A C 1
ATOM 762 O O . ASP A 1 95 ? 4.931 -4.021 15.219 1.00 88.56 95 ASP A O 1
ATOM 766 N N . GLY A 1 96 ? 4.536 -3.700 13.041 1.00 90.19 96 GLY A N 1
ATOM 767 C CA . GLY A 1 96 ? 4.369 -2.249 13.135 1.00 90.19 96 GLY A CA 1
ATOM 768 C C . GLY A 1 96 ? 5.677 -1.456 13.210 1.00 90.19 96 GLY A C 1
ATOM 769 O O . GLY A 1 96 ? 5.659 -0.295 13.619 1.00 90.19 96 GLY A O 1
ATOM 770 N N . ILE A 1 97 ? 6.810 -2.040 12.809 1.00 92.31 97 ILE A N 1
ATOM 771 C CA . ILE A 1 97 ? 8.100 -1.336 12.746 1.00 92.31 97 ILE A CA 1
ATOM 772 C C . ILE A 1 97 ? 8.196 -0.587 11.417 1.00 92.31 97 ILE A C 1
ATOM 774 O O . ILE A 1 97 ? 7.984 -1.176 10.361 1.00 92.31 97 ILE A O 1
ATOM 778 N N . LEU A 1 98 ? 8.517 0.707 11.457 1.00 93.56 98 LEU A N 1
ATOM 779 C CA . LEU A 1 98 ? 8.656 1.545 10.265 1.00 93.56 98 LEU A CA 1
ATOM 780 C C . LEU A 1 98 ? 9.802 1.050 9.367 1.00 93.56 98 LEU A C 1
ATOM 782 O O . LEU A 1 98 ? 10.941 0.977 9.815 1.00 93.56 98 LEU A O 1
ATOM 786 N N . GLN A 1 99 ? 9.499 0.766 8.098 1.00 93.06 99 GLN A N 1
ATOM 787 C CA . GLN A 1 99 ? 10.469 0.282 7.106 1.00 93.06 99 GLN A CA 1
ATOM 788 C C . GLN A 1 99 ? 10.870 1.354 6.099 1.00 93.06 99 GLN A C 1
ATOM 790 O O . GLN A 1 99 ? 12.025 1.414 5.683 1.00 93.06 99 GLN A O 1
ATOM 795 N N . GLY A 1 100 ? 9.915 2.180 5.674 1.00 94.81 100 GLY A N 1
ATOM 796 C CA . GLY A 1 100 ? 10.124 3.088 4.557 1.00 94.81 100 GLY A CA 1
ATOM 797 C C . GLY A 1 100 ? 8.909 3.932 4.231 1.00 94.81 100 GLY A C 1
ATOM 798 O O . GLY A 1 100 ? 7.858 3.828 4.867 1.00 94.81 100 GLY A O 1
ATOM 799 N N . ALA A 1 101 ? 9.070 4.775 3.221 1.00 95.88 101 ALA A N 1
ATOM 800 C CA . ALA A 1 101 ? 8.003 5.582 2.665 1.00 95.88 101 ALA A CA 1
ATOM 801 C C . ALA A 1 101 ? 8.067 5.551 1.144 1.00 95.88 101 ALA A C 1
ATOM 803 O O . ALA A 1 101 ? 9.101 5.860 0.552 1.00 95.88 101 ALA A O 1
ATOM 804 N N . LYS A 1 102 ? 6.936 5.267 0.504 1.00 95.56 102 LYS A N 1
ATOM 805 C CA . LYS A 1 102 ? 6.758 5.607 -0.904 1.00 95.56 102 LYS A CA 1
ATOM 806 C C . LYS A 1 102 ? 6.351 7.068 -0.972 1.00 95.56 102 LYS A C 1
ATOM 808 O O . LYS A 1 102 ? 5.378 7.478 -0.338 1.00 95.56 102 LYS A O 1
ATOM 813 N N . VAL A 1 103 ? 7.102 7.863 -1.712 1.00 95.88 103 VAL A N 1
ATOM 814 C CA . VAL A 1 103 ? 6.902 9.304 -1.807 1.00 95.88 103 VAL A CA 1
ATOM 815 C C . VAL A 1 103 ? 6.388 9.645 -3.189 1.00 95.88 103 VAL A C 1
ATOM 817 O O . VAL A 1 103 ? 6.932 9.203 -4.196 1.00 95.88 103 VAL A O 1
ATOM 820 N N . LYS A 1 104 ? 5.322 10.438 -3.222 1.00 95.88 104 LYS A N 1
ATOM 821 C CA . LYS A 1 104 ? 4.689 10.945 -4.430 1.00 95.88 104 LYS A CA 1
ATOM 822 C C . LYS A 1 104 ? 4.904 12.447 -4.539 1.00 95.88 104 LYS A C 1
ATOM 824 O O . LYS A 1 104 ? 4.520 13.203 -3.642 1.00 95.88 104 LYS A O 1
ATOM 829 N N . THR A 1 105 ? 5.457 12.878 -5.667 1.00 94.94 105 THR A N 1
ATOM 830 C CA . THR A 1 105 ? 5.633 14.295 -5.999 1.00 94.94 105 THR A CA 1
ATOM 831 C C . THR A 1 105 ? 4.339 14.899 -6.553 1.00 94.94 105 THR A C 1
ATOM 833 O O . THR A 1 105 ? 3.386 14.203 -6.926 1.00 94.94 105 THR A O 1
ATOM 836 N N . LYS A 1 106 ? 4.295 16.228 -6.667 1.00 90.38 106 LYS A N 1
ATOM 837 C CA . LYS A 1 106 ? 3.185 16.946 -7.314 1.00 90.38 106 LYS A CA 1
ATOM 838 C C . LYS A 1 106 ? 3.024 16.565 -8.789 1.00 90.38 106 LYS A C 1
ATOM 840 O O . LYS A 1 106 ? 1.902 16.533 -9.295 1.00 90.38 106 LYS A O 1
ATOM 845 N N . GLN A 1 107 ? 4.138 16.250 -9.444 1.00 91.75 107 GLN A N 1
ATOM 846 C CA . GLN A 1 107 ? 4.239 15.781 -10.825 1.00 91.75 107 GLN A CA 1
ATOM 847 C C . GLN A 1 107 ? 3.775 14.326 -10.989 1.00 91.75 107 GLN A C 1
ATOM 849 O O . GLN A 1 107 ? 3.631 13.865 -12.114 1.00 91.75 107 GLN A O 1
ATOM 854 N N . LYS A 1 108 ? 3.414 13.656 -9.881 1.00 88.81 108 LYS A N 1
ATOM 855 C CA . LYS A 1 108 ? 3.024 12.241 -9.806 1.00 88.81 108 LYS A CA 1
ATOM 856 C C . LYS A 1 108 ? 4.178 11.273 -10.074 1.00 88.81 108 LYS A C 1
ATOM 858 O O . LYS A 1 108 ? 3.916 10.123 -10.407 1.00 88.81 108 LYS A O 1
ATOM 863 N N . ASP A 1 109 ? 5.410 11.714 -9.858 1.00 91.94 109 ASP A N 1
ATOM 864 C CA . ASP A 1 109 ? 6.558 10.815 -9.806 1.00 91.94 109 ASP A CA 1
ATOM 865 C C . ASP A 1 109 ? 6.576 10.098 -8.460 1.00 91.94 109 ASP A C 1
ATOM 867 O O . ASP A 1 109 ? 6.156 10.660 -7.439 1.00 91.94 109 ASP A O 1
ATOM 871 N N . PHE A 1 110 ? 7.069 8.864 -8.466 1.00 92.31 110 PHE A N 1
ATOM 872 C CA . PHE A 1 110 ? 7.176 8.031 -7.278 1.00 92.31 110 PHE A CA 1
ATOM 873 C C . PHE A 1 110 ? 8.623 7.623 -7.046 1.00 92.31 110 PHE A C 1
ATOM 875 O O . PHE A 1 110 ? 9.316 7.215 -7.974 1.00 92.31 110 PHE A O 1
ATOM 882 N N . TYR A 1 111 ? 9.052 7.683 -5.793 1.00 91.94 111 TYR A N 1
ATOM 883 C CA . TYR A 1 111 ? 10.312 7.104 -5.347 1.00 91.94 111 TYR A CA 1
ATOM 884 C C . TYR A 1 111 ? 10.139 6.511 -3.948 1.00 91.94 111 TYR A C 1
ATOM 886 O O . TYR A 1 111 ? 9.136 6.764 -3.278 1.00 91.94 111 TYR A O 1
ATOM 894 N N . TYR A 1 112 ? 11.083 5.676 -3.522 1.00 91.62 112 TYR A N 1
ATOM 895 C CA . TYR A 1 112 ? 11.010 4.988 -2.238 1.00 91.62 112 TYR A CA 1
ATOM 896 C C . TYR A 1 112 ? 12.178 5.412 -1.349 1.00 91.62 112 TYR A C 1
ATOM 898 O O . TYR A 1 112 ? 13.319 5.452 -1.798 1.00 91.62 112 TYR A O 1
ATOM 906 N N . GLU A 1 113 ? 11.889 5.730 -0.092 1.00 92.12 113 GLU A N 1
ATOM 907 C CA . GLU A 1 113 ? 12.876 6.028 0.943 1.00 92.12 113 GLU A CA 1
ATOM 908 C C . GLU A 1 113 ? 12.879 4.895 1.978 1.00 92.12 113 GLU A C 1
ATOM 910 O O . GLU A 1 113 ? 11.814 4.461 2.421 1.00 92.12 113 GLU A O 1
ATOM 915 N N . GLY A 1 114 ? 14.062 4.436 2.393 1.00 88.81 114 GLY A N 1
ATOM 916 C CA . GLY A 1 114 ? 14.211 3.399 3.418 1.00 88.81 114 GLY A CA 1
ATOM 917 C C . GLY A 1 114 ? 14.445 1.991 2.889 1.00 88.81 114 GLY A C 1
ATOM 918 O O . GLY A 1 114 ? 15.052 1.796 1.842 1.00 88.81 114 GLY A O 1
ATOM 919 N N . THR A 1 115 ? 13.971 0.995 3.630 1.00 86.44 115 THR A N 1
ATOM 920 C CA . THR A 1 115 ? 14.096 -0.415 3.255 1.00 86.44 115 THR A CA 1
ATOM 921 C C . THR A 1 115 ? 12.879 -0.847 2.454 1.00 86.44 115 THR A C 1
ATOM 923 O O . THR A 1 115 ? 11.736 -0.577 2.842 1.00 86.44 115 THR A O 1
ATOM 926 N N . THR A 1 116 ? 13.124 -1.539 1.342 1.00 79.56 116 THR A N 1
ATOM 927 C CA . THR A 1 116 ? 12.080 -2.124 0.499 1.00 79.56 116 THR A CA 1
ATOM 928 C C . THR A 1 116 ? 11.107 -2.933 1.352 1.00 79.56 116 THR A C 1
ATOM 930 O O . THR A 1 116 ? 11.515 -3.692 2.233 1.00 79.56 116 THR A O 1
ATOM 933 N N . THR A 1 117 ? 9.814 -2.745 1.116 1.00 85.62 117 THR A N 1
ATOM 934 C CA . THR A 1 117 ? 8.776 -3.453 1.860 1.00 85.62 117 THR A CA 1
ATOM 935 C C . THR A 1 117 ? 8.474 -4.807 1.231 1.00 85.62 117 THR A C 1
ATOM 937 O O . THR A 1 117 ? 8.353 -4.932 0.013 1.00 85.62 117 THR A O 1
ATOM 940 N N . ASP A 1 118 ? 8.306 -5.814 2.081 1.00 89.50 118 ASP A N 1
ATOM 941 C CA . ASP A 1 118 ? 7.711 -7.092 1.695 1.00 89.50 118 ASP A CA 1
ATOM 942 C C . ASP A 1 118 ? 6.238 -7.188 2.105 1.00 89.50 118 ASP A C 1
ATOM 944 O O . ASP A 1 118 ? 5.553 -8.089 1.632 1.00 89.50 118 ASP A O 1
ATOM 948 N N . THR A 1 119 ? 5.748 -6.269 2.944 1.00 95.12 119 THR A N 1
ATOM 949 C CA . THR A 1 119 ? 4.364 -6.193 3.436 1.00 95.12 119 THR A CA 1
ATOM 950 C C . THR A 1 119 ? 3.477 -5.298 2.570 1.00 95.12 119 THR A C 1
ATOM 952 O O . THR A 1 119 ? 3.959 -4.422 1.844 1.00 95.12 119 THR A O 1
ATOM 955 N N . LEU A 1 120 ? 2.161 -5.498 2.682 1.00 97.81 120 LEU A N 1
ATOM 956 C CA . LEU A 1 120 ? 1.150 -4.643 2.059 1.00 97.81 120 LEU A CA 1
ATOM 957 C C . LEU A 1 120 ? 1.014 -3.323 2.816 1.00 97.81 120 LEU A C 1
ATOM 959 O O . LEU A 1 120 ? 1.185 -3.245 4.040 1.00 97.81 120 LEU A O 1
ATOM 963 N N . PHE A 1 121 ? 0.615 -2.281 2.095 1.00 98.44 121 PHE A N 1
ATOM 964 C CA . PHE A 1 121 ? 0.273 -1.009 2.713 1.00 98.44 121 PHE A CA 1
ATOM 965 C C . PHE A 1 121 ? -0.891 -1.195 3.692 1.00 98.44 121 PHE A C 1
ATOM 967 O O . PHE A 1 121 ? -1.906 -1.799 3.350 1.00 98.44 121 PHE A O 1
ATOM 974 N N . GLY A 1 122 ? -0.748 -0.686 4.917 1.0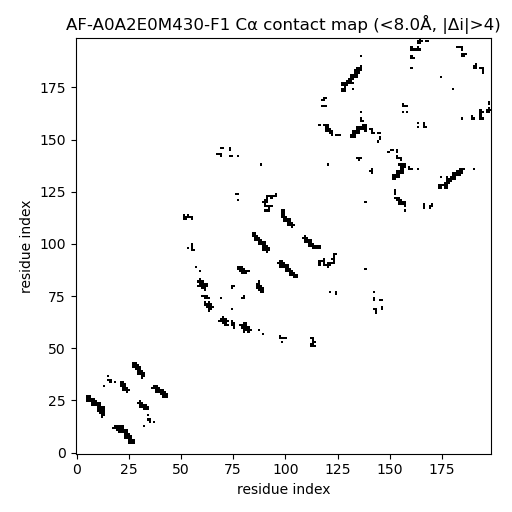0 97.38 122 GLY A N 1
ATOM 975 C CA . GLY A 1 122 ? -1.768 -0.804 5.964 1.00 97.38 122 GLY A CA 1
ATOM 976 C C . GLY A 1 122 ? -1.889 -2.182 6.628 1.00 97.38 122 GLY A C 1
ATOM 977 O O . GLY A 1 122 ? -2.685 -2.317 7.550 1.00 97.38 122 GLY A O 1
ATOM 978 N N . GLN A 1 123 ? -1.090 -3.186 6.242 1.00 97.12 123 GLN A N 1
ATOM 979 C CA . GLN A 1 123 ? -1.173 -4.551 6.789 1.00 97.12 123 GLN A CA 1
ATOM 980 C C . GLN A 1 123 ? -1.101 -4.603 8.323 1.00 97.12 123 GLN A C 1
ATOM 982 O O . GLN A 1 123 ? -1.935 -5.237 8.959 1.00 97.12 123 GLN A O 1
ATOM 987 N N . HIS A 1 124 ? -0.146 -3.882 8.916 1.00 96.12 124 HIS A N 1
ATOM 988 C CA . HIS A 1 124 ? 0.077 -3.797 10.367 1.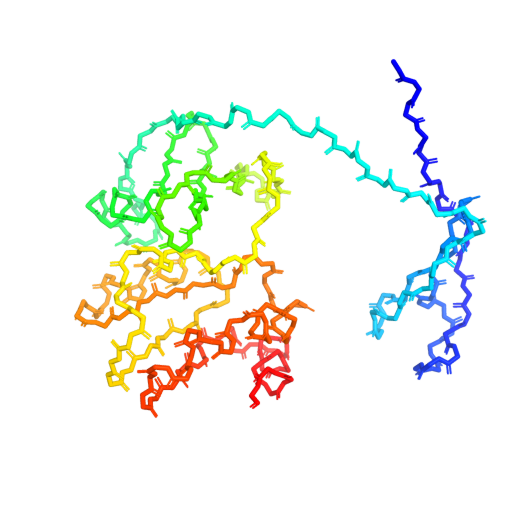00 96.12 124 HIS A CA 1
ATOM 989 C C . HIS A 1 124 ? -1.101 -3.205 11.166 1.00 96.12 124 HIS A C 1
ATOM 991 O O . HIS A 1 124 ? -1.099 -3.242 12.394 1.00 96.12 124 HIS A O 1
ATOM 997 N N . LEU A 1 125 ? -2.097 -2.613 10.497 1.00 96.69 125 LEU A N 1
ATOM 998 C CA . LEU A 1 125 ? -3.263 -2.006 11.144 1.00 96.69 125 LEU A CA 1
ATOM 999 C C . LEU A 1 125 ? -4.357 -3.022 11.472 1.00 96.69 125 LEU A C 1
ATOM 1001 O O . LEU A 1 125 ? -5.316 -2.675 12.168 1.00 96.69 125 LEU A O 1
ATOM 1005 N N . PHE A 1 126 ? -4.257 -4.234 10.928 1.00 96.38 126 PHE A N 1
ATOM 1006 C CA . PHE A 1 126 ? -5.323 -5.222 10.950 1.00 96.38 126 PHE A CA 1
ATOM 1007 C C . PHE A 1 126 ? -4.837 -6.569 11.492 1.00 96.38 126 PHE A C 1
ATOM 1009 O O . PHE A 1 126 ? -3.645 -6.871 11.427 1.00 96.38 126 PHE A O 1
ATOM 1016 N N . PRO A 1 127 ? -5.750 -7.397 12.029 1.00 94.50 127 PRO A N 1
ATOM 1017 C CA . PRO A 1 127 ? -5.418 -8.756 12.436 1.00 94.50 127 PRO A CA 1
ATOM 1018 C C . PRO A 1 127 ? -4.874 -9.594 11.272 1.00 94.50 127 PRO A C 1
ATOM 1020 O O . PRO A 1 127 ? -5.133 -9.315 10.104 1.00 94.50 127 PRO A O 1
ATOM 1023 N N . SER A 1 128 ? -4.176 -10.680 11.582 1.00 94.44 128 SER A N 1
ATOM 1024 C CA . SER A 1 128 ? -3.721 -11.647 10.575 1.00 94.44 128 SER A CA 1
ATOM 1025 C C . SER A 1 128 ? -4.776 -12.695 10.201 1.00 94.44 128 SER A C 1
ATOM 1027 O O . SER A 1 128 ? -4.474 -13.607 9.444 1.00 94.44 128 SER A O 1
ATOM 1029 N N . SER A 1 129 ? -6.000 -12.594 10.732 1.00 97.00 129 SER A N 1
ATOM 1030 C CA . SER A 1 129 ? -7.113 -13.489 10.403 1.00 97.00 129 SER A CA 1
ATOM 1031 C C . SER A 1 129 ? -8.469 -12.787 10.473 1.00 97.00 129 SER A C 1
ATOM 1033 O O . SER A 1 129 ? -8.625 -11.784 11.174 1.00 97.00 129 SER A O 1
ATOM 1035 N N . GLY A 1 130 ? -9.463 -13.311 9.754 1.00 96.62 130 GLY A N 1
ATOM 1036 C CA . GLY A 1 130 ? -10.818 -12.763 9.743 1.00 96.62 130 GLY A CA 1
ATOM 1037 C C . GLY A 1 130 ? -11.680 -13.286 8.598 1.00 96.62 130 GLY A C 1
ATOM 1038 O O . GLY A 1 130 ? -11.292 -14.177 7.855 1.00 96.62 130 GLY A O 1
ATOM 1039 N N . LYS A 1 131 ? -12.873 -12.713 8.420 1.00 97.69 131 LYS A N 1
ATOM 1040 C CA . LYS A 1 131 ? -13.776 -13.154 7.342 1.00 97.69 131 LYS A CA 1
ATOM 1041 C C . LYS A 1 131 ? -13.343 -12.662 5.967 1.00 97.69 131 LYS A C 1
ATOM 1043 O O . LYS A 1 131 ? -13.421 -13.398 4.999 1.00 97.69 131 LYS A O 1
ATOM 1048 N N . ARG A 1 132 ? -12.904 -11.408 5.867 1.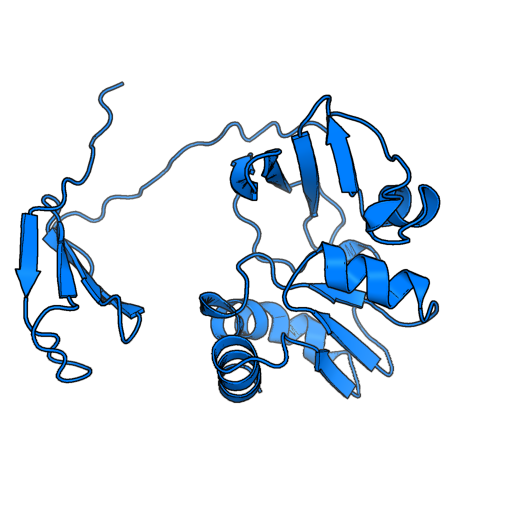00 97.69 132 ARG A N 1
ATOM 1049 C CA . ARG A 1 132 ? -12.590 -10.779 4.585 1.00 97.69 132 ARG A CA 1
ATOM 1050 C C . ARG A 1 132 ? -11.424 -9.819 4.720 1.00 97.69 132 ARG A C 1
ATOM 1052 O O . ARG A 1 132 ? -11.376 -9.084 5.701 1.00 97.69 132 ARG A O 1
ATOM 1059 N N . ILE A 1 133 ? -10.559 -9.785 3.715 1.00 98.44 133 ILE A N 1
ATOM 1060 C CA . ILE A 1 133 ? -9.560 -8.736 3.485 1.00 98.44 133 ILE A CA 1
ATOM 1061 C C . ILE A 1 133 ? -9.701 -8.210 2.055 1.00 98.44 133 ILE A C 1
ATOM 1063 O O . ILE A 1 133 ? -9.958 -8.981 1.132 1.00 98.44 133 ILE A O 1
ATOM 1067 N N . ILE A 1 134 ? -9.568 -6.895 1.871 1.00 98.62 134 ILE A N 1
ATOM 1068 C CA . ILE A 1 134 ? -9.689 -6.244 0.561 1.00 98.62 134 ILE A CA 1
ATOM 1069 C C . ILE A 1 134 ? -8.335 -5.650 0.177 1.00 98.62 134 ILE A C 1
ATOM 1071 O O . ILE A 1 134 ? -7.793 -4.815 0.905 1.00 98.62 134 ILE A O 1
ATOM 1075 N N . VAL A 1 135 ? -7.804 -6.080 -0.967 1.00 98.56 135 VAL A N 1
ATOM 1076 C CA . VAL A 1 135 ? -6.503 -5.669 -1.497 1.00 98.56 135 VAL A CA 1
ATOM 1077 C C . VAL A 1 135 ? -6.708 -4.762 -2.703 1.00 98.56 135 VAL A C 1
ATOM 1079 O O . VAL A 1 135 ? -7.260 -5.185 -3.713 1.00 98.56 135 VAL A O 1
ATOM 1082 N N . TYR A 1 136 ? -6.248 -3.523 -2.597 1.00 98.56 136 TYR A N 1
ATOM 1083 C CA . TYR A 1 136 ? -6.315 -2.517 -3.653 1.00 98.56 136 TYR A CA 1
ATOM 1084 C C . TYR A 1 136 ? -5.004 -2.458 -4.436 1.00 98.56 136 TYR A C 1
ATOM 1086 O O . TYR A 1 136 ? -3.946 -2.843 -3.930 1.00 98.56 136 TYR A O 1
ATOM 1094 N N . GLU A 1 137 ? -5.049 -1.925 -5.653 1.00 97.81 137 GLU A N 1
ATOM 1095 C CA . G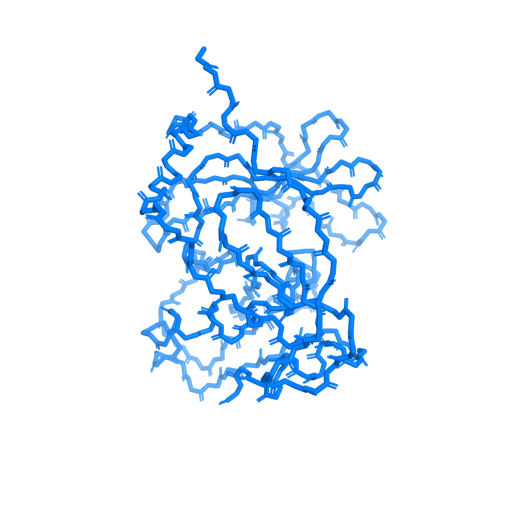LU A 1 137 ? -3.834 -1.715 -6.441 1.00 97.81 137 GLU A CA 1
ATOM 1096 C C . GLU A 1 137 ? -2.948 -0.603 -5.852 1.00 97.81 137 GLU A C 1
ATOM 1098 O O . GLU A 1 137 ? -1.732 -0.774 -5.747 1.00 97.81 137 GLU A O 1
ATOM 1103 N N . GLY A 1 138 ? -3.555 0.512 -5.426 1.00 97.19 138 GLY A N 1
ATOM 1104 C CA . GLY A 1 138 ? -2.858 1.694 -4.919 1.00 97.19 138 GLY A CA 1
ATOM 1105 C C . GLY A 1 138 ? -3.243 2.106 -3.495 1.00 97.19 138 GLY A C 1
ATOM 1106 O O . GLY A 1 138 ? -4.322 1.803 -2.980 1.00 97.19 138 GLY A O 1
ATOM 1107 N N . GLU A 1 139 ? -2.356 2.868 -2.850 1.00 98.31 139 GLU A N 1
ATOM 1108 C CA . GLU A 1 139 ? -2.500 3.287 -1.450 1.00 98.31 139 GLU A CA 1
ATOM 1109 C C . GLU A 1 139 ? -3.678 4.250 -1.244 1.00 98.31 139 GLU A C 1
ATOM 1111 O O . GLU A 1 139 ? -4.354 4.225 -0.212 1.00 98.31 139 GLU A O 1
ATOM 1116 N N . LEU A 1 140 ? -3.940 5.110 -2.234 1.00 97.75 140 LEU A N 1
ATOM 1117 C CA . LEU A 1 140 ? -5.070 6.039 -2.186 1.00 97.75 140 LEU A CA 1
ATOM 1118 C C . LEU A 1 140 ? -6.406 5.316 -2.355 1.00 97.75 140 LEU A C 1
ATOM 1120 O O . LEU A 1 140 ? -7.359 5.702 -1.683 1.00 97.75 140 LEU A O 1
ATOM 1124 N N . ASP A 1 141 ? -6.470 4.273 -3.181 1.00 97.69 141 ASP A N 1
ATOM 1125 C CA . ASP A 1 141 ? -7.695 3.495 -3.385 1.00 97.69 141 ASP A CA 1
ATOM 1126 C C . ASP A 1 141 ? -8.020 2.671 -2.138 1.00 97.69 141 ASP A C 1
ATOM 1128 O O . ASP A 1 141 ? -9.170 2.637 -1.709 1.00 97.69 141 ASP A O 1
ATOM 1132 N N . CYS A 1 142 ? -6.996 2.145 -1.456 1.00 98.25 142 CYS A N 1
ATOM 1133 C CA . CYS A 1 142 ? -7.136 1.561 -0.120 1.00 98.25 142 CYS A CA 1
ATOM 1134 C C . CYS A 1 142 ? -7.727 2.557 0.893 1.00 98.25 142 CYS A C 1
ATOM 1136 O O . CYS A 1 142 ? -8.706 2.245 1.579 1.00 98.25 142 CYS A O 1
ATOM 1138 N N . CYS A 1 143 ? -7.199 3.786 0.947 1.00 98.50 143 CYS A N 1
ATOM 1139 C CA . CYS A 1 143 ? -7.739 4.829 1.822 1.00 98.50 143 CYS A CA 1
ATOM 1140 C C . CYS A 1 143 ? -9.191 5.188 1.465 1.00 98.50 143 CYS A C 1
ATOM 1142 O O . CYS A 1 143 ? -10.023 5.339 2.358 1.00 98.50 143 CYS A O 1
ATOM 1144 N N . SER A 1 144 ? -9.512 5.308 0.176 1.00 98.19 144 SER A N 1
ATOM 1145 C CA . SER A 1 144 ? -10.876 5.563 -0.297 1.00 98.19 144 SER A CA 1
ATOM 1146 C C . SER A 1 144 ? -11.828 4.410 0.028 1.00 98.19 144 SER A C 1
ATOM 1148 O O . SER A 1 144 ? -12.965 4.654 0.426 1.00 98.19 144 SER A O 1
ATOM 1150 N N . GLY A 1 145 ? -11.364 3.165 -0.069 1.00 97.94 145 GLY A N 1
ATOM 1151 C CA . GLY A 1 145 ? -12.117 1.986 0.342 1.00 97.94 145 GLY A CA 1
ATOM 1152 C C . GLY A 1 145 ? -12.471 2.018 1.827 1.00 97.94 145 GLY A C 1
ATOM 1153 O O . GLY A 1 145 ? -13.618 1.762 2.185 1.00 97.94 145 GLY A O 1
ATOM 1154 N N . TRP A 1 146 ? -11.516 2.401 2.680 1.00 98.19 146 TRP A N 1
ATOM 1155 C CA . TRP A 1 146 ? -11.754 2.558 4.117 1.00 98.19 1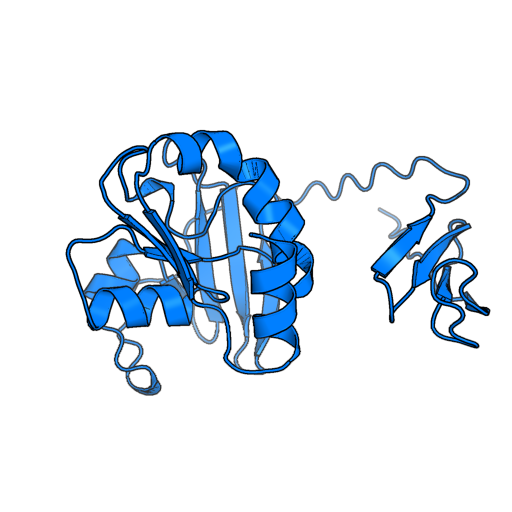46 TRP A CA 1
ATOM 1156 C C . TRP A 1 146 ? -12.765 3.672 4.436 1.00 98.19 146 TRP A C 1
ATOM 1158 O O . TRP A 1 146 ? -13.601 3.499 5.321 1.00 98.19 146 TRP A O 1
ATOM 1168 N N . GLU A 1 147 ? -12.713 4.800 3.718 1.00 97.81 147 GLU A N 1
ATOM 1169 C CA . GLU A 1 147 ? -13.709 5.879 3.838 1.00 97.81 147 GLU A CA 1
ATOM 1170 C C . GLU A 1 147 ? -15.113 5.411 3.439 1.00 97.81 147 GLU A C 1
ATOM 1172 O O . GLU A 1 147 ? -16.095 5.738 4.104 1.00 97.81 147 GLU A O 1
ATOM 1177 N N . ALA A 1 148 ? -15.215 4.640 2.354 1.00 97.00 148 ALA A N 1
ATOM 1178 C CA . ALA A 1 148 ? -16.491 4.157 1.839 1.00 97.00 148 ALA A CA 1
ATOM 1179 C C . ALA A 1 148 ? -17.107 3.065 2.726 1.00 97.00 148 ALA A C 1
ATOM 1181 O O . ALA A 1 148 ? -18.326 3.010 2.891 1.00 97.00 148 ALA A O 1
ATOM 1182 N N . MET A 1 149 ? -16.273 2.190 3.288 1.00 94.88 149 MET A N 1
ATOM 1183 C CA . MET A 1 149 ? -16.710 1.055 4.088 1.00 94.88 149 MET A CA 1
ATOM 1184 C C . MET A 1 149 ? -15.687 0.754 5.182 1.00 94.88 149 MET A C 1
ATOM 1186 O O . MET A 1 149 ? -14.763 -0.034 5.009 1.00 94.88 149 MET A O 1
ATOM 1190 N N . SER A 1 150 ? -15.892 1.346 6.354 1.00 87.62 150 SER A N 1
ATOM 1191 C CA . SER A 1 150 ? -15.123 0.961 7.537 1.00 87.62 150 SER A CA 1
ATOM 1192 C C . SER A 1 150 ? -15.565 -0.411 8.073 1.00 87.62 150 SER A C 1
ATOM 1194 O O . SER A 1 150 ? -16.704 -0.836 7.878 1.00 87.62 150 SER A O 1
ATOM 1196 N N . GLY A 1 151 ? -14.659 -1.108 8.766 1.00 90.06 151 GLY A N 1
ATOM 1197 C CA . GLY A 1 151 ? -14.951 -2.370 9.464 1.00 90.06 151 GLY A CA 1
ATOM 1198 C C . GLY A 1 151 ? -14.274 -3.609 8.878 1.00 90.06 151 GLY A C 1
ATOM 1199 O O . GLY A 1 151 ? -14.137 -4.602 9.588 1.00 90.06 151 GLY A O 1
ATOM 1200 N N . TRP A 1 152 ? -13.777 -3.535 7.642 1.00 96.38 152 TRP A N 1
ATOM 1201 C CA . TRP A 1 152 ? -12.928 -4.573 7.057 1.00 96.38 152 TRP A CA 1
ATOM 1202 C C . TRP A 1 152 ? -11.451 -4.152 7.051 1.00 96.38 152 TRP A C 1
ATOM 1204 O O . TRP A 1 152 ? -11.144 -2.964 7.150 1.00 96.38 152 TRP A O 1
ATOM 1214 N N . PRO A 1 153 ? -10.514 -5.101 6.967 1.00 98.06 153 PRO A N 1
ATOM 1215 C CA . PRO A 1 153 ? -9.134 -4.844 6.575 1.00 98.06 153 PRO A CA 1
ATOM 1216 C C . PRO A 1 153 ? -9.044 -4.362 5.123 1.00 98.06 153 PRO A C 1
ATOM 1218 O O . PRO A 1 153 ? -9.419 -5.089 4.201 1.00 98.06 153 PRO A O 1
ATOM 1221 N N . HIS A 1 154 ? -8.538 -3.143 4.927 1.00 98.56 154 HIS A N 1
ATOM 1222 C CA . HIS A 1 154 ? -8.205 -2.600 3.609 1.00 98.56 154 HIS A CA 1
ATOM 1223 C C . HIS A 1 154 ? -6.690 -2.436 3.529 1.00 98.56 154 HIS A C 1
ATOM 1225 O O . HIS A 1 154 ? -6.081 -1.786 4.377 1.00 98.56 154 HIS A O 1
ATOM 1231 N N . VAL A 1 155 ? -6.081 -3.041 2.518 1.00 98.56 155 VAL A N 1
ATOM 1232 C CA . VAL A 1 155 ? -4.635 -2.999 2.274 1.00 98.56 155 VAL A CA 1
ATOM 1233 C C . VAL A 1 155 ? -4.376 -2.731 0.795 1.00 98.56 155 VAL A C 1
ATOM 1235 O O . VAL A 1 155 ? -5.283 -2.891 -0.016 1.00 98.56 155 VAL A O 1
ATOM 1238 N N . SER A 1 156 ? -3.170 -2.323 0.402 1.00 98.50 156 SER A N 1
ATOM 1239 C CA . SER A 1 156 ? -2.825 -2.219 -1.026 1.00 98.50 156 SER A CA 1
ATOM 1240 C C . SER A 1 156 ? -1.481 -2.832 -1.366 1.00 98.50 156 SER A C 1
ATOM 1242 O O . SER A 1 156 ? -0.616 -2.998 -0.500 1.00 98.50 156 SER A O 1
ATOM 1244 N N . LEU A 1 157 ? -1.308 -3.133 -2.652 1.00 97.88 157 LEU A N 1
ATOM 1245 C CA . LEU A 1 157 ? -0.028 -3.553 -3.195 1.00 97.88 157 LEU A CA 1
ATOM 1246 C C . LEU A 1 157 ? 1.024 -2.449 -3.000 1.00 97.88 157 LEU A C 1
ATOM 1248 O O . LEU A 1 157 ? 0.738 -1.275 -3.257 1.00 97.88 157 LEU A O 1
ATOM 1252 N N . PRO A 1 158 ? 2.251 -2.801 -2.587 1.00 95.50 158 PRO A N 1
ATOM 1253 C CA . PRO A 1 158 ? 3.335 -1.832 -2.493 1.00 95.50 158 PRO A CA 1
ATOM 1254 C C . PRO A 1 158 ? 3.866 -1.392 -3.863 1.00 95.50 158 PRO A C 1
ATOM 1256 O O . PRO A 1 158 ? 4.212 -0.219 -4.066 1.00 95.50 158 PRO A O 1
ATOM 1259 N N . HIS A 1 159 ? 3.889 -2.317 -4.826 1.00 93.94 159 HIS A N 1
ATOM 1260 C CA . HIS A 1 159 ? 4.558 -2.136 -6.116 1.00 93.94 159 HIS A CA 1
ATOM 1261 C C . HIS A 1 159 ? 3.594 -2.107 -7.322 1.00 93.94 159 HIS A C 1
ATOM 1263 O O . HIS A 1 159 ? 4.049 -2.130 -8.466 1.00 93.94 159 HIS A O 1
ATOM 1269 N N . GLY A 1 160 ? 2.280 -2.013 -7.081 1.00 93.12 160 GLY A N 1
ATOM 1270 C CA . GLY A 1 160 ? 1.241 -1.900 -8.116 1.00 93.12 160 GLY A CA 1
ATOM 1271 C C . GLY A 1 160 ? 1.024 -3.169 -8.956 1.00 93.12 160 GLY A C 1
ATOM 1272 O O . GLY A 1 160 ? 1.611 -4.222 -8.690 1.00 93.12 160 GLY A O 1
ATOM 1273 N N . ALA A 1 161 ? 0.186 -3.061 -9.995 1.00 93.56 161 ALA A N 1
ATOM 1274 C CA . ALA A 1 161 ? -0.285 -4.184 -10.816 1.00 93.56 161 ALA A CA 1
ATOM 1275 C C . ALA A 1 161 ? 0.836 -5.084 -11.370 1.00 93.56 161 ALA A C 1
ATOM 1277 O O . ALA A 1 161 ? 0.754 -6.309 -11.293 1.00 93.56 161 ALA A O 1
ATOM 1278 N N . ALA A 1 162 ? 1.930 -4.495 -11.867 1.00 92.94 162 ALA A N 1
ATOM 1279 C CA . ALA A 1 162 ? 3.023 -5.242 -12.499 1.00 92.94 162 ALA A CA 1
ATOM 1280 C C . ALA A 1 162 ? 3.721 -6.247 -11.560 1.00 92.94 162 ALA A C 1
ATOM 1282 O O . ALA A 1 162 ? 4.310 -7.220 -12.030 1.00 92.94 162 ALA A O 1
ATOM 1283 N N . SER A 1 163 ? 3.659 -6.017 -10.245 1.00 94.06 163 SER A N 1
ATOM 1284 C CA . SER A 1 163 ? 4.252 -6.883 -9.219 1.00 94.06 163 SER A CA 1
ATOM 1285 C C . SER A 1 163 ? 3.209 -7.603 -8.361 1.00 94.06 163 SER A C 1
ATOM 1287 O O . SER A 1 163 ? 3.593 -8.309 -7.428 1.00 94.06 163 SER A O 1
ATOM 1289 N N . ALA A 1 164 ? 1.915 -7.484 -8.689 1.00 95.81 164 ALA A N 1
ATOM 1290 C CA . ALA A 1 164 ? 0.808 -8.001 -7.885 1.00 95.81 164 ALA A CA 1
ATOM 1291 C C . ALA A 1 164 ? 1.000 -9.469 -7.499 1.00 95.81 164 ALA A C 1
ATOM 1293 O O . ALA A 1 164 ? 0.998 -9.803 -6.319 1.00 95.81 164 ALA A O 1
ATOM 1294 N N . LYS A 1 165 ? 1.285 -10.338 -8.475 1.00 96.31 165 LYS A N 1
ATOM 1295 C CA . LYS A 1 165 ? 1.540 -11.765 -8.236 1.00 96.31 165 LYS A CA 1
ATOM 1296 C C . LYS A 1 165 ? 2.647 -12.005 -7.205 1.00 96.31 165 LYS A C 1
ATOM 1298 O O . LYS A 1 165 ? 2.483 -12.815 -6.299 1.00 96.31 165 LYS A O 1
ATOM 1303 N N . LYS A 1 166 ? 3.772 -11.295 -7.326 1.00 96.06 166 LYS A N 1
ATOM 1304 C CA . LYS A 1 166 ? 4.925 -11.449 -6.426 1.00 96.06 166 LYS A CA 1
ATOM 1305 C C . LYS A 1 166 ? 4.601 -10.952 -5.018 1.00 96.06 166 LYS A C 1
ATOM 1307 O O . LYS A 1 166 ? 4.966 -11.606 -4.044 1.00 96.06 166 LYS A O 1
ATOM 1312 N N . ASP A 1 167 ? 3.931 -9.809 -4.915 1.00 96.44 167 ASP A N 1
ATOM 1313 C CA . ASP A 1 167 ? 3.554 -9.221 -3.632 1.00 96.44 167 ASP A CA 1
ATOM 1314 C C . ASP A 1 167 ? 2.515 -10.097 -2.916 1.00 96.44 167 ASP A C 1
ATOM 1316 O O . ASP A 1 167 ? 2.674 -10.390 -1.734 1.00 96.44 167 ASP A O 1
ATOM 1320 N N . ILE A 1 168 ? 1.516 -10.616 -3.636 1.00 96.31 168 ILE A N 1
ATOM 1321 C CA . ILE A 1 168 ? 0.505 -11.527 -3.083 1.00 96.31 168 ILE A CA 1
ATOM 1322 C C . ILE A 1 168 ? 1.126 -12.857 -2.637 1.00 96.31 168 ILE A C 1
ATOM 1324 O O . ILE A 1 168 ? 0.824 -13.332 -1.542 1.00 96.31 168 ILE A O 1
ATOM 1328 N N . GLN A 1 169 ? 2.056 -13.426 -3.412 1.00 96.56 169 GLN A N 1
ATOM 1329 C CA . GLN A 1 169 ? 2.762 -14.660 -3.042 1.00 96.56 169 GLN A CA 1
ATOM 1330 C C . GLN A 1 169 ? 3.518 -14.541 -1.712 1.00 96.56 169 GLN A C 1
ATOM 1332 O O . GLN A 1 169 ? 3.475 -15.458 -0.892 1.00 96.56 169 GLN A O 1
ATOM 1337 N N . LYS A 1 170 ? 4.175 -13.404 -1.456 1.00 95.88 170 LYS A N 1
ATOM 1338 C CA . LYS A 1 170 ? 4.850 -13.149 -0.169 1.00 95.88 170 LYS A CA 1
ATOM 1339 C C . LYS A 1 170 ? 3.874 -13.093 1.007 1.00 95.88 170 LYS A C 1
ATOM 1341 O O . LYS A 1 170 ? 4.265 -13.346 2.142 1.00 95.88 170 LYS A O 1
ATOM 1346 N N . GLN A 1 171 ? 2.614 -12.772 0.730 1.00 96.56 171 GLN A N 1
ATOM 1347 C CA . GLN A 1 171 ? 1.562 -12.565 1.718 1.00 96.56 171 GLN A CA 1
ATOM 1348 C C . GLN A 1 171 ? 0.628 -13.767 1.880 1.00 96.56 171 GLN A C 1
ATOM 1350 O O . GLN A 1 171 ? -0.332 -13.686 2.641 1.00 96.56 171 GLN A O 1
ATOM 1355 N N . ILE A 1 172 ? 0.938 -14.915 1.266 1.00 95.94 172 ILE A N 1
ATOM 1356 C CA . ILE A 1 172 ? 0.208 -16.174 1.493 1.00 95.94 172 ILE A CA 1
ATOM 1357 C C . ILE A 1 172 ? 0.010 -16.473 2.994 1.00 95.94 172 ILE A C 1
ATOM 1359 O O . ILE A 1 172 ? -1.120 -16.793 3.363 1.00 95.94 172 ILE A O 1
ATOM 1363 N N . PRO A 1 173 ? 1.014 -16.314 3.889 1.00 95.31 173 PRO A N 1
ATOM 1364 C CA . PRO A 1 173 ? 0.811 -16.560 5.320 1.00 95.31 173 PRO A CA 1
ATOM 1365 C C . PRO A 1 173 ? -0.244 -15.651 5.967 1.00 95.31 173 PRO A C 1
ATOM 1367 O O . PRO A 1 173 ? -0.961 -16.089 6.860 1.00 95.31 173 PRO A O 1
ATOM 1370 N N . LEU A 1 174 ? -0.358 -14.396 5.516 1.00 96.25 174 LEU A N 1
ATOM 1371 C CA . LEU A 1 174 ? -1.410 -13.478 5.960 1.00 96.25 174 LEU A CA 1
ATOM 1372 C C . LEU A 1 174 ? -2.770 -13.941 5.434 1.00 96.25 174 LEU A C 1
ATOM 1374 O O . LEU A 1 174 ? -3.741 -14.037 6.180 1.00 96.25 174 LEU A O 1
ATOM 1378 N N . PHE A 1 175 ? -2.837 -14.219 4.136 1.00 97.00 175 PHE A N 1
ATOM 1379 C CA . PHE A 1 175 ? -4.081 -14.521 3.445 1.00 97.00 175 PHE A CA 1
ATOM 1380 C C . PHE A 1 175 ? -4.707 -15.850 3.861 1.00 97.00 175 PHE A C 1
ATOM 1382 O O . PHE A 1 175 ? -5.928 -15.954 3.884 1.00 97.00 175 PHE A O 1
ATOM 1389 N N . GLN A 1 176 ? -3.903 -16.826 4.289 1.00 97.31 176 GLN A N 1
ATOM 1390 C CA . GLN A 1 176 ? -4.395 -18.078 4.874 1.00 97.31 176 GLN A CA 1
ATOM 1391 C C . GLN A 1 176 ? -5.227 -17.880 6.150 1.00 97.31 176 GLN A C 1
ATOM 1393 O O . GLN A 1 176 ? -5.996 -18.766 6.514 1.00 97.31 176 GLN A O 1
ATOM 1398 N N . GLY A 1 177 ? -5.090 -16.741 6.834 1.00 97.56 177 GLY A N 1
ATOM 1399 C CA . GLY A 1 177 ? -5.923 -16.410 7.987 1.00 97.56 177 GLY A CA 1
ATOM 1400 C C . GLY A 1 177 ? -7.313 -15.876 7.629 1.00 97.56 177 GLY A C 1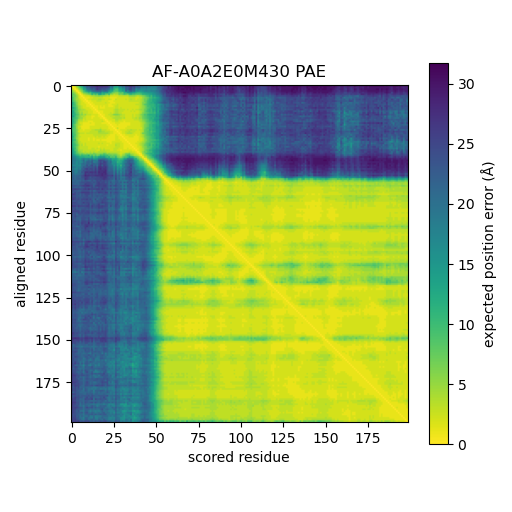
ATOM 1401 O O . GLY A 1 177 ? -8.130 -15.687 8.532 1.00 97.56 177 GLY A O 1
ATOM 1402 N N . TYR A 1 178 ? -7.592 -15.607 6.351 1.00 98.31 178 TYR A N 1
ATOM 1403 C CA . TYR A 1 178 ? -8.841 -15.002 5.898 1.00 98.31 178 TYR A CA 1
ATOM 1404 C C . TYR A 1 178 ? -9.728 -15.983 5.122 1.00 98.31 178 TYR A C 1
ATOM 1406 O O . TYR A 1 178 ? -9.233 -16.767 4.320 1.00 98.31 178 TYR A O 1
ATOM 1414 N N . GLU A 1 179 ? -11.049 -15.925 5.337 1.00 98.25 179 GLU A N 1
ATOM 1415 C CA . GLU A 1 179 ? -12.014 -16.757 4.588 1.00 98.25 179 GLU A CA 1
ATOM 1416 C C . GLU A 1 179 ? -12.193 -16.273 3.136 1.00 98.25 179 GLU A C 1
ATOM 1418 O O . GLU A 1 179 ? -12.396 -17.076 2.228 1.00 98.25 179 GLU A O 1
ATOM 1423 N N . GLU A 1 180 ? -12.108 -14.960 2.912 1.00 97.94 180 GLU A N 1
ATOM 1424 C CA . GLU A 1 180 ? -12.289 -14.323 1.610 1.00 97.94 180 GLU A CA 1
ATOM 1425 C C . GLU A 1 180 ? -11.230 -13.241 1.369 1.00 97.94 180 GLU A C 1
ATOM 1427 O O . GLU A 1 180 ? -10.986 -12.368 2.208 1.00 97.94 180 GLU A O 1
ATOM 1432 N N . ILE A 1 181 ? -10.632 -13.269 0.180 1.00 98.19 181 ILE A N 1
ATOM 1433 C CA . ILE A 1 181 ? -9.656 -12.280 -0.276 1.00 98.19 181 ILE A CA 1
ATOM 1434 C C . ILE A 1 181 ? -10.255 -11.591 -1.497 1.00 98.19 181 ILE A C 1
ATOM 1436 O O . ILE A 1 181 ? -10.508 -12.229 -2.516 1.00 98.19 181 ILE A O 1
ATOM 1440 N N . VAL A 1 182 ? -10.497 -10.287 -1.394 1.00 98.12 182 VAL A N 1
ATOM 1441 C CA . VAL A 1 182 ? -11.048 -9.488 -2.493 1.00 98.12 182 VAL A CA 1
ATOM 1442 C C . VAL A 1 182 ? -9.914 -8.718 -3.157 1.00 98.12 182 VAL A C 1
ATOM 1444 O O . VAL A 1 182 ? -9.369 -7.794 -2.555 1.00 98.12 182 VAL A O 1
ATOM 1447 N N . LEU A 1 183 ? -9.576 -9.072 -4.397 1.00 98.12 183 LEU A N 1
ATOM 1448 C CA . LEU A 1 183 ? -8.651 -8.304 -5.233 1.00 98.12 18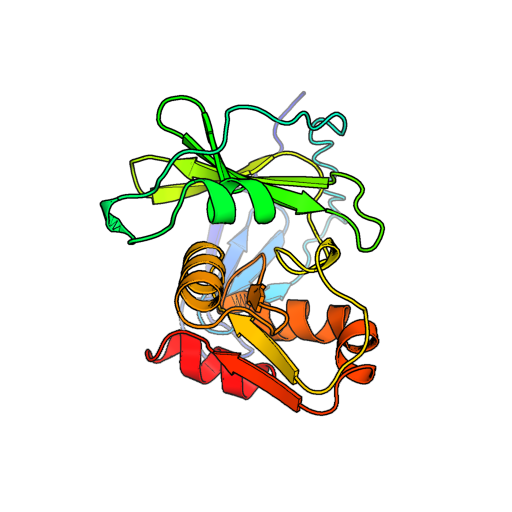3 LEU A CA 1
ATOM 1449 C C . LEU A 1 183 ? -9.431 -7.192 -5.948 1.00 98.12 183 LEU A C 1
ATOM 1451 O O . LEU A 1 183 ? -10.194 -7.451 -6.877 1.00 98.12 183 LEU A O 1
ATOM 1455 N N . PHE A 1 184 ? -9.277 -5.958 -5.478 1.00 97.69 184 PHE A N 1
ATOM 1456 C CA . PHE A 1 184 ? -9.972 -4.769 -5.972 1.00 97.69 184 PHE A CA 1
ATOM 1457 C C . PHE A 1 184 ? -8.989 -3.851 -6.714 1.00 97.69 184 PHE A C 1
ATOM 1459 O O . PHE A 1 184 ? -8.632 -2.771 -6.239 1.00 97.69 184 PHE A O 1
ATOM 1466 N N . PHE A 1 185 ? -8.483 -4.340 -7.847 1.00 98.00 185 PHE A N 1
ATOM 1467 C CA . PHE A 1 185 ? -7.528 -3.625 -8.703 1.00 98.00 185 PHE A CA 1
ATOM 1468 C C . PHE A 1 185 ? -8.234 -2.746 -9.739 1.00 98.00 185 PHE A C 1
ATOM 1470 O O . PHE A 1 185 ? -9.466 -2.766 -9.837 1.00 98.00 185 PHE A O 1
ATOM 1477 N N . ASP A 1 186 ? -7.461 -1.967 -10.498 1.00 96.38 186 ASP A N 1
ATOM 1478 C CA . ASP A 1 186 ? -8.021 -1.064 -11.494 1.00 96.38 186 ASP A CA 1
ATOM 1479 C C . ASP A 1 186 ? -8.804 -1.833 -12.572 1.00 96.38 186 ASP A C 1
ATOM 1481 O O . ASP A 1 186 ? -8.472 -2.948 -12.978 1.00 96.38 186 ASP A O 1
ATOM 1485 N N . GLY A 1 187 ? -9.894 -1.227 -13.046 1.00 94.88 187 GLY A N 1
ATOM 1486 C CA . GLY A 1 187 ? -10.789 -1.830 -14.040 1.00 94.88 187 GLY A CA 1
ATOM 1487 C C . GLY A 1 187 ? -10.251 -1.815 -15.474 1.00 94.88 187 GLY A C 1
ATOM 1488 O O . GLY A 1 187 ? -11.016 -2.062 -16.409 1.00 94.88 187 GLY A O 1
ATOM 1489 N N . ASP A 1 188 ? -8.979 -1.473 -15.662 1.00 96.31 188 ASP A N 1
ATOM 1490 C CA . ASP A 1 188 ? -8.315 -1.467 -16.959 1.00 96.31 188 ASP A CA 1
ATOM 1491 C C . ASP A 1 188 ? -7.673 -2.828 -17.286 1.00 96.31 188 ASP A C 1
ATOM 1493 O O . ASP A 1 188 ? -7.811 -3.812 -16.557 1.00 96.31 188 ASP A O 1
ATOM 1497 N N . GLU A 1 189 ? -7.029 -2.921 -18.449 1.00 96.25 189 GLU A N 1
ATOM 1498 C CA . GLU A 1 189 ? -6.410 -4.165 -18.912 1.00 96.25 189 GLU A CA 1
ATOM 1499 C C . GLU A 1 189 ? -5.289 -4.646 -17.977 1.00 96.25 189 GLU A C 1
ATOM 1501 O O . GLU A 1 189 ? -5.183 -5.846 -17.713 1.00 96.25 189 GLU A O 1
ATOM 1506 N N . ALA A 1 190 ? -4.487 -3.723 -17.439 1.00 94.81 190 ALA A N 1
ATOM 1507 C CA . ALA A 1 190 ? -3.365 -4.056 -16.572 1.00 94.81 190 ALA A CA 1
ATOM 1508 C C . ALA A 1 190 ? -3.848 -4.542 -15.200 1.00 94.81 190 ALA A C 1
ATOM 1510 O O . ALA A 1 190 ? -3.376 -5.577 -14.727 1.00 94.81 190 ALA A O 1
ATOM 1511 N N . GLY A 1 191 ? -4.819 -3.848 -14.599 1.00 95.94 191 GLY A N 1
ATOM 1512 C CA . GLY A 1 191 ? -5.401 -4.222 -13.311 1.00 95.94 191 GLY A CA 1
ATOM 1513 C C . GLY A 1 191 ? -6.157 -5.551 -13.375 1.00 95.94 191 GLY A C 1
ATOM 1514 O O . GLY A 1 191 ? -5.962 -6.419 -12.521 1.00 95.94 191 GLY A O 1
ATOM 1515 N N . ARG A 1 192 ? -6.930 -5.790 -14.445 1.00 96.62 192 ARG A N 1
ATOM 1516 C CA . ARG A 1 192 ? -7.589 -7.089 -14.677 1.00 96.62 192 ARG A CA 1
ATOM 1517 C C . ARG A 1 192 ? -6.590 -8.231 -14.809 1.00 96.62 192 ARG A C 1
ATOM 1519 O O . ARG A 1 192 ? -6.736 -9.245 -14.131 1.00 96.62 192 ARG A O 1
ATOM 1526 N N . LYS A 1 193 ? -5.561 -8.055 -15.642 1.00 96.38 193 LYS A N 1
ATOM 1527 C CA . LYS A 1 193 ? -4.510 -9.059 -15.816 1.00 96.38 193 LYS A CA 1
ATOM 1528 C C . LYS A 1 193 ? -3.769 -9.322 -14.506 1.00 96.38 193 LYS A C 1
ATOM 1530 O O . LYS A 1 193 ? -3.497 -10.469 -14.183 1.00 96.38 193 LYS A O 1
ATOM 1535 N N . ALA A 1 194 ? -3.479 -8.282 -13.727 1.00 96.12 194 ALA A N 1
ATOM 1536 C CA . ALA A 1 194 ? -2.840 -8.424 -12.424 1.00 96.12 194 ALA A CA 1
ATOM 1537 C C . ALA A 1 194 ? -3.708 -9.191 -11.416 1.00 96.12 194 ALA A C 1
ATOM 1539 O O . ALA A 1 194 ? -3.169 -9.980 -10.643 1.00 96.12 194 ALA A O 1
ATOM 1540 N N . ALA A 1 195 ? -5.030 -8.988 -11.427 1.00 96.00 195 ALA A N 1
ATOM 1541 C CA . ALA A 1 195 ? -5.957 -9.723 -10.569 1.00 96.00 195 ALA A CA 1
ATOM 1542 C C . ALA A 1 195 ? -6.034 -11.203 -10.968 1.00 96.00 195 ALA A C 1
ATOM 1544 O O . ALA A 1 195 ? -5.990 -12.066 -10.098 1.00 96.00 195 ALA A O 1
ATOM 1545 N N . GLU A 1 196 ? -6.087 -11.493 -12.272 1.00 96.31 196 GLU A N 1
ATOM 1546 C CA . GLU A 1 196 ? -6.052 -12.859 -12.809 1.00 96.31 196 GLU A CA 1
ATOM 1547 C C . GLU A 1 196 ? -4.714 -13.560 -12.510 1.00 96.31 196 GLU A C 1
ATOM 1549 O O . GLU A 1 196 ? -4.707 -14.714 -12.097 1.00 96.31 196 GLU A O 1
ATOM 1554 N N . ASP A 1 197 ? -3.582 -12.863 -12.666 1.00 95.00 197 ASP A N 1
ATOM 1555 C CA . ASP A 1 197 ? -2.236 -13.403 -12.420 1.00 95.00 197 ASP A CA 1
ATOM 1556 C C . ASP A 1 197 ? -1.951 -13.654 -10.922 1.00 95.00 197 ASP A C 1
ATOM 1558 O O . ASP A 1 197 ? -1.056 -14.445 -10.592 1.00 95.00 197 ASP A O 1
ATOM 1562 N N . ALA A 1 198 ? -2.639 -12.935 -10.027 1.00 93.81 198 ALA A N 1
ATOM 1563 C CA . ALA A 1 198 ? -2.440 -12.987 -8.578 1.00 93.81 198 ALA A CA 1
ATOM 1564 C C . ALA A 1 198 ? -3.426 -13.899 -7.825 1.00 93.81 198 ALA A C 1
ATOM 1566 O O . ALA A 1 198 ? -3.148 -14.225 -6.668 1.00 93.81 198 ALA A O 1
ATOM 1567 N N . ALA A 1 199 ? -4.548 -14.266 -8.450 1.00 88.31 199 ALA A N 1
ATOM 1568 C CA . ALA A 1 199 ? -5.523 -15.226 -7.928 1.00 88.31 199 ALA A CA 1
ATOM 1569 C C . ALA A 1 199 ? -4.998 -16.671 -7.993 1.00 88.31 199 ALA A C 1
ATOM 1571 O O . ALA A 1 199 ? -5.325 -17.440 -7.060 1.00 88.31 199 ALA A O 1
#

Foldseek 3Di:
DDPPDFAWDAFAADPVPRRGGQWIATPQGWIAGPPPRDIDDGPDPPPPPPVFPQPDDQAAAQDAPVVLRFHSVLCRLQVFGDHPQKTWGWDADLCRHTAWTWIAGPVRDTDIGGHDDLAWRNNNSDDLADAEAEEEQDPSVLSSVCVVDPDHHGTYDPVGLVCLQVSLVSCVSSCVRYNYYHYHYDPDPSRVVSVVSND

Solvent-accessible surface area (backbone atoms only — not comparable to full-atom values): 11171 Å² total; per-residue (Å²): 130,85,78,83,73,70,46,81,70,48,66,36,58,28,90,88,74,68,41,73,54,43,18,36,37,30,72,57,53,28,33,43,20,81,78,77,69,54,68,47,79,31,89,54,91,73,76,80,72,73,79,46,63,80,80,62,71,97,65,58,45,53,50,60,41,70,98,68,72,37,48,33,67,55,19,54,72,53,42,36,16,40,43,88,76,33,40,34,40,46,36,38,40,80,89,58,47,81,36,23,30,46,35,33,44,84,89,68,48,76,50,77,47,34,45,88,76,76,51,43,35,47,46,50,79,44,76,64,55,46,66,52,39,38,38,19,35,39,66,66,55,19,49,41,46,41,72,76,48,71,92,61,46,50,22,9,43,79,72,30,45,94,38,32,39,64,50,48,61,67,36,44,77,47,52,73,36,33,77,36,80,42,77,55,46,51,93,49,74,61,22,47,50,22,46,65,69,46,107

Nearest PDB structures (foldseek):
  1nui-assembly2_B  TM=7.218E-01  e=2.490E-16  Escherichia phage T7
  6n9w-assembly1_B  TM=9.375E-01  e=7.441E-12  Escherichia phage T7
  6n9x-assembly1_C  TM=9.068E-01  e=3.384E-12  Escherichia phage T7
  6n9v-assembly1_F  TM=9.331E-01  e=1.540E-11  Escherichia phage T7
  6n9x-assembly1_B  TM=6.988E-01  e=3.182E-13  Escherichia phage T7

Sequence (199 aa):
MAHIESEFERHEPCENCGSSDAKAIYSDGHSFCFVCHTRTSGNEETNHNHAMSTNVQIQGSAQRLQKRGITEQTCQKYKVFRDGELLRFYYFTSDGILQGAKVKTKQKDFYYEGTTTDTLFGQHLFPSSGKRIIVYEGELDCCSGWEAMSGWPHVSLPHGAASAKKDIQKQIPLFQGYEEIVLFFDGDEAGRKAAEDAA

Secondary structure (DSSP, 8-state):
-------EEEEE--TTT--SS-EEEETTS-EEETTT--EE--SS---------S-----SEE--BGGGTB-HHHHHHHTEEEETTEEEEEEE-TTS-EEEEEEE-TT--EEEEESPP-SPBTGGGS-S-EEEEEEESSHHHHHHHHHHSTTS-EEE-SS-GGGHHHHHHHTHHHHTTEEEEEEE--SSHHHHHHHHHH-